Protein AF-A0AAV6U4U7-F1 (afdb_monomer_lite)

Radius of gyration: 18.64 Å; chains: 1; bounding box: 47×44×45 Å

Foldseek 3Di:
DWQDCPPPQNVVCCVPPHDPPDGCQNCVPSSVVVVVVVVVVVVCCVDPVVPLHHFPDKDKDWDQPPVRTIDMQIGTEHDAVSAPPDQVSCCQFKALFADPPDPVSNVCQLAPFFQDDPPPPDPQADPVVRAGVVGPLADADCTFAPPDDKFIPHHFHDPVVCQVPDWRADPNDTDRDGSSGGQMATSVDRDRATEIDDDDDDDDGSPYYYYDD

InterPro domains:
  IPR025476 Helitron helicase-like domain [PF14214] (1-75)

Structure (mmCIF, N/CA/C/O backbone):
data_AF-A0AAV6U4U7-F1
#
_entry.id   AF-A0AAV6U4U7-F1
#
loop_
_atom_site.group_PDB
_atom_site.id
_atom_site.type_symbol
_atom_site.label_atom_id
_atom_site.label_alt_id
_atom_site.label_comp_id
_atom_site.label_asym_id
_atom_site.label_entity_id
_atom_site.label_seq_id
_atom_site.pdbx_PDB_ins_code
_atom_site.Cartn_x
_atom_site.Cartn_y
_atom_site.Cartn_z
_atom_site.occupancy
_atom_site.B_iso_or_equiv
_atom_site.auth_seq_id
_atom_site.auth_comp_id
_atom_site.auth_asym_id
_atom_site.auth_atom_id
_atom_site.pdbx_PDB_model_num
ATOM 1 N N . MET A 1 1 ? 2.431 -6.932 -1.256 1.00 74.88 1 MET A N 1
ATOM 2 C CA . MET A 1 1 ? 3.655 -6.242 -1.719 1.00 74.88 1 MET A CA 1
ATOM 3 C C . MET A 1 1 ? 3.774 -6.325 -3.238 1.00 74.88 1 MET A C 1
ATOM 5 O O . MET A 1 1 ? 3.643 -7.410 -3.782 1.00 74.88 1 MET A O 1
ATOM 9 N N . THR A 1 2 ? 4.028 -5.211 -3.928 1.00 73.94 2 THR A N 1
ATOM 10 C CA . THR A 1 2 ? 4.286 -5.188 -5.385 1.00 73.94 2 THR A CA 1
ATOM 11 C C . THR A 1 2 ? 5.782 -5.142 -5.656 1.00 73.94 2 THR A C 1
ATOM 13 O O . THR A 1 2 ? 6.479 -4.371 -4.998 1.00 73.94 2 THR A O 1
ATOM 16 N N . CYS A 1 3 ? 6.272 -5.922 -6.624 1.00 79.50 3 CYS A N 1
ATOM 17 C CA . CYS A 1 3 ? 7.656 -5.811 -7.072 1.00 79.50 3 CYS A CA 1
ATOM 18 C C . CYS A 1 3 ? 7.939 -4.407 -7.623 1.00 79.50 3 CYS A C 1
ATOM 20 O O . CYS A 1 3 ? 7.178 -3.873 -8.435 1.00 79.50 3 CYS A O 1
ATOM 22 N N . ASN A 1 4 ? 9.042 -3.805 -7.177 1.00 79.25 4 ASN A N 1
ATOM 23 C CA . ASN A 1 4 ? 9.499 -2.523 -7.688 1.00 79.25 4 ASN A CA 1
ATOM 24 C C . ASN A 1 4 ? 10.731 -2.736 -8.580 1.00 79.25 4 ASN A C 1
ATOM 26 O O . ASN A 1 4 ? 11.812 -3.011 -8.059 1.00 79.25 4 ASN A O 1
ATOM 30 N N . PRO A 1 5 ? 10.629 -2.512 -9.901 1.00 79.94 5 PRO A N 1
ATOM 31 C CA . PRO A 1 5 ? 11.756 -2.699 -10.816 1.00 79.94 5 PRO A CA 1
ATOM 32 C C . PRO A 1 5 ? 12.909 -1.712 -10.569 1.00 79.94 5 PRO A C 1
ATOM 34 O O . PRO A 1 5 ? 13.984 -1.859 -11.141 1.00 79.94 5 PRO A O 1
ATOM 37 N N . ARG A 1 6 ? 12.696 -0.687 -9.731 1.00 79.94 6 ARG A N 1
ATOM 38 C CA . ARG A 1 6 ? 13.706 0.309 -9.349 1.00 79.94 6 ARG A CA 1
ATOM 39 C C . ARG A 1 6 ? 14.444 -0.021 -8.054 1.00 79.94 6 ARG A C 1
ATOM 41 O O . ARG A 1 6 ? 15.199 0.827 -7.583 1.00 79.94 6 ARG A O 1
ATOM 48 N N . TRP A 1 7 ? 14.227 -1.193 -7.458 1.00 82.19 7 TRP A N 1
ATOM 49 C CA . TRP A 1 7 ? 15.038 -1.623 -6.320 1.00 82.19 7 TRP A CA 1
ATOM 50 C C . TRP A 1 7 ? 16.528 -1.613 -6.674 1.00 82.19 7 TRP A C 1
ATOM 52 O O . TRP A 1 7 ? 16.924 -1.896 -7.812 1.00 82.19 7 TRP A O 1
ATOM 62 N N . THR A 1 8 ? 17.357 -1.212 -5.713 1.00 86.12 8 THR A N 1
ATOM 63 C CA . THR A 1 8 ? 18.796 -1.030 -5.926 1.00 86.12 8 THR A CA 1
ATOM 64 C C . THR A 1 8 ? 19.455 -2.349 -6.294 1.00 86.12 8 THR A C 1
ATOM 66 O O . THR A 1 8 ? 20.301 -2.362 -7.176 1.00 86.12 8 THR A O 1
ATOM 69 N N . GLU A 1 9 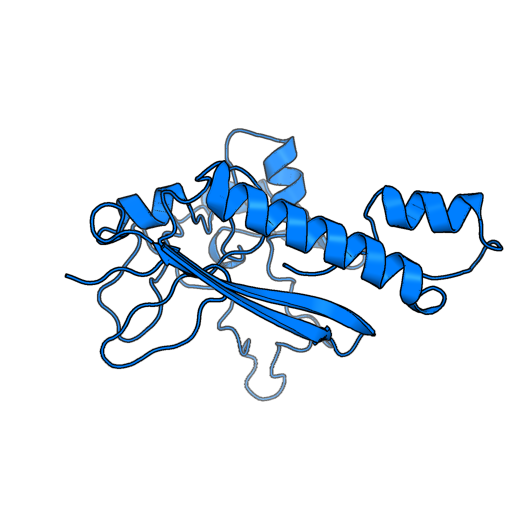? 19.004 -3.461 -5.720 1.00 90.69 9 GLU A N 1
ATOM 70 C CA . GLU A 1 9 ? 19.476 -4.811 -6.019 1.00 90.69 9 GLU A CA 1
ATOM 71 C C . GLU A 1 9 ? 19.216 -5.183 -7.489 1.00 90.69 9 GLU A C 1
ATOM 73 O O . GLU A 1 9 ? 20.130 -5.620 -8.187 1.00 90.69 9 GLU A O 1
ATOM 78 N N . ILE A 1 10 ? 18.005 -4.913 -7.998 1.00 87.69 10 ILE A N 1
AT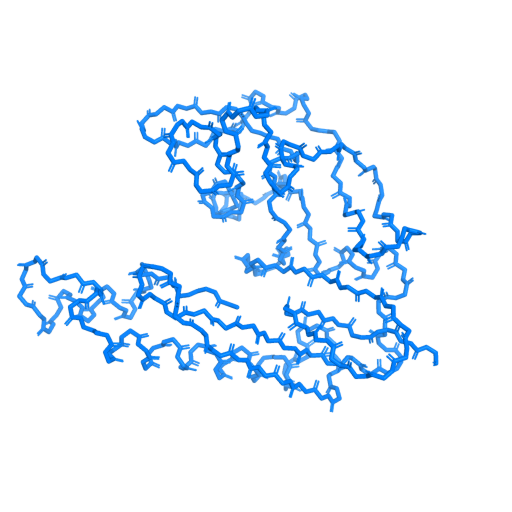OM 79 C CA . ILE A 1 10 ? 17.629 -5.177 -9.399 1.00 87.69 10 ILE A CA 1
ATOM 80 C C . ILE A 1 10 ? 18.415 -4.264 -10.346 1.00 87.69 10 ILE A C 1
ATOM 82 O O . ILE A 1 10 ? 19.018 -4.718 -11.317 1.00 87.69 10 ILE A O 1
ATOM 86 N N . THR A 1 11 ? 18.428 -2.959 -10.072 1.00 89.75 11 THR A N 1
ATOM 87 C CA . THR A 1 11 ? 19.089 -1.980 -10.950 1.00 89.75 11 THR A CA 1
ATOM 88 C C . THR A 1 11 ? 20.611 -2.119 -10.945 1.00 89.75 11 THR A C 1
ATOM 90 O O . THR A 1 11 ? 21.241 -1.894 -11.978 1.00 89.75 11 THR A O 1
ATOM 93 N N . HIS A 1 12 ? 21.213 -2.512 -9.821 1.00 90.69 12 HIS A N 1
ATOM 94 C CA . HIS A 1 12 ? 22.630 -2.848 -9.734 1.00 90.69 12 HIS A CA 1
ATOM 95 C C . HIS A 1 12 ? 22.933 -4.122 -10.521 1.00 90.69 12 HIS A C 1
ATOM 97 O O . HIS A 1 12 ? 23.887 -4.126 -11.297 1.00 90.69 12 HIS A O 1
ATOM 103 N N . ALA A 1 13 ? 22.107 -5.166 -10.382 1.00 89.19 13 ALA A N 1
ATOM 104 C CA . ALA A 1 13 ? 22.288 -6.402 -11.131 1.00 89.19 13 ALA A CA 1
ATOM 105 C C . ALA A 1 13 ? 22.247 -6.152 -12.646 1.00 89.19 13 ALA A C 1
ATOM 107 O O . ALA A 1 13 ? 23.185 -6.528 -13.346 1.00 89.19 13 ALA A O 1
ATOM 108 N N . LEU A 1 14 ? 21.233 -5.419 -13.126 1.00 90.56 14 LEU A N 1
ATOM 109 C CA . LEU A 1 14 ? 21.097 -5.011 -14.530 1.00 90.56 14 LEU A CA 1
ATOM 110 C C . LEU A 1 14 ? 22.327 -4.266 -15.058 1.00 90.56 14 LEU A C 1
ATOM 112 O O . LEU A 1 14 ? 22.780 -4.534 -16.164 1.00 90.56 14 LEU A O 1
ATOM 116 N N . LYS A 1 15 ? 22.873 -3.327 -14.278 1.00 90.44 15 LYS A N 1
ATOM 117 C CA . LYS A 1 15 ? 24.029 -2.521 -14.701 1.00 90.44 15 LYS A CA 1
ATOM 118 C C . LYS A 1 15 ? 25.345 -3.293 -14.686 1.00 90.44 15 LYS A C 1
ATOM 120 O O . LYS A 1 15 ? 26.229 -2.969 -15.470 1.00 90.44 15 LYS A O 1
ATOM 125 N N . LYS A 1 16 ? 25.503 -4.233 -13.752 1.00 91.50 16 LYS A N 1
ATOM 126 C CA . LYS A 1 16 ? 26.782 -4.899 -13.484 1.00 91.50 16 LYS A CA 1
ATOM 127 C C . LYS A 1 16 ? 26.952 -6.205 -14.253 1.00 91.50 16 LYS A C 1
ATOM 129 O O . LYS A 1 16 ? 28.062 -6.496 -14.682 1.00 91.50 16 LYS A O 1
ATOM 134 N N . TYR A 1 17 ? 25.885 -6.989 -14.389 1.00 91.69 17 TYR A N 1
ATOM 135 C CA . TYR A 1 17 ? 25.965 -8.363 -14.892 1.00 91.69 17 TYR A CA 1
ATOM 136 C C . TYR A 1 17 ? 25.337 -8.555 -16.278 1.00 91.69 17 TYR A C 1
ATOM 138 O O . TYR A 1 17 ? 25.522 -9.613 -16.870 1.00 91.69 17 TYR A O 1
ATOM 146 N N . PHE A 1 18 ? 24.622 -7.557 -16.810 1.00 91.38 18 PHE A N 1
ATOM 147 C CA . PHE A 1 18 ? 23.889 -7.678 -18.074 1.00 91.38 18 PHE A CA 1
ATOM 148 C C . PHE A 1 18 ? 24.281 -6.605 -19.092 1.00 91.38 18 PHE A C 1
ATOM 150 O O . PHE A 1 18 ? 24.798 -5.540 -18.753 1.00 91.38 18 PHE A O 1
ATOM 157 N N . ILE A 1 19 ? 24.020 -6.895 -20.369 1.00 90.50 19 ILE A N 1
ATOM 158 C CA . ILE A 1 19 ? 24.300 -5.983 -21.481 1.00 90.50 19 ILE A CA 1
ATOM 159 C C . ILE A 1 19 ? 23.395 -4.750 -21.367 1.00 90.50 19 ILE A C 1
ATOM 161 O O . ILE A 1 19 ? 22.223 -4.835 -20.983 1.00 90.50 19 ILE A O 1
ATOM 165 N N . LYS A 1 20 ? 23.931 -3.581 -21.730 1.00 88.88 20 LYS A N 1
ATOM 166 C CA . LYS A 1 20 ? 23.179 -2.323 -21.758 1.00 88.88 20 LYS A CA 1
ATOM 167 C C . LYS A 1 20 ? 21.918 -2.471 -22.619 1.00 88.88 20 LYS A C 1
ATOM 169 O O . LYS A 1 20 ? 22.003 -2.859 -23.776 1.00 88.88 20 LYS A O 1
ATOM 174 N N . GLY A 1 21 ? 20.767 -2.113 -22.053 1.00 85.06 21 GLY A N 1
ATOM 175 C CA . GLY A 1 21 ? 19.460 -2.251 -22.706 1.00 85.06 21 GLY A CA 1
ATOM 176 C C . GLY A 1 21 ? 18.622 -3.419 -22.180 1.00 85.06 21 GLY A C 1
ATOM 177 O O . GLY A 1 21 ? 17.418 -3.412 -22.402 1.00 85.06 21 GLY A O 1
ATOM 178 N N . THR A 1 22 ? 19.219 -4.346 -21.420 1.00 88.75 22 THR A N 1
ATOM 179 C CA . THR A 1 22 ? 18.479 -5.397 -20.700 1.00 88.75 22 THR A CA 1
ATOM 180 C C . THR A 1 22 ? 17.472 -4.771 -19.734 1.00 88.75 22 THR A C 1
ATOM 182 O O . THR A 1 22 ? 17.800 -3.847 -18.981 1.00 88.75 22 THR A O 1
ATOM 185 N N . THR A 1 23 ? 16.243 -5.274 -19.746 1.00 87.06 23 THR A N 1
ATOM 186 C CA . THR A 1 23 ? 15.145 -4.831 -18.888 1.00 87.06 23 THR A CA 1
ATOM 187 C C . THR A 1 23 ? 14.852 -5.854 -17.792 1.00 87.06 23 THR A C 1
ATOM 189 O O . THR A 1 23 ? 15.306 -6.993 -17.828 1.00 87.06 23 THR A O 1
ATOM 192 N N . VAL A 1 24 ? 14.047 -5.463 -16.801 1.00 83.75 24 VAL A N 1
ATOM 193 C CA . VAL A 1 24 ? 13.615 -6.368 -15.719 1.00 83.75 24 VAL A CA 1
ATOM 194 C C . VAL A 1 24 ? 12.832 -7.584 -16.216 1.00 83.75 24 VAL A C 1
ATOM 196 O O . VAL A 1 24 ? 12.829 -8.612 -15.549 1.00 83.75 24 VAL A O 1
ATOM 199 N N . ASN A 1 25 ? 12.191 -7.482 -17.382 1.00 85.94 25 ASN A N 1
ATOM 200 C CA . ASN A 1 25 ? 11.425 -8.583 -17.960 1.00 85.94 25 ASN A CA 1
ATOM 201 C C . ASN A 1 25 ? 12.332 -9.632 -18.614 1.00 85.94 25 ASN A C 1
ATOM 203 O O . ASN A 1 25 ? 11.922 -10.778 -18.754 1.00 85.94 25 ASN A O 1
ATOM 207 N N . ASP A 1 26 ? 13.562 -9.254 -18.967 1.00 86.75 26 ASP A N 1
ATOM 208 C CA . ASP A 1 26 ? 14.538 -10.142 -19.605 1.00 86.75 26 ASP A CA 1
ATOM 209 C C . ASP A 1 26 ? 15.304 -10.994 -18.576 1.00 86.75 26 ASP A C 1
ATOM 211 O O . ASP A 1 26 ? 15.960 -11.969 -18.933 1.00 86.75 26 ASP A O 1
ATOM 215 N N . ILE A 1 27 ? 15.210 -10.648 -17.284 1.00 87.25 27 ILE A N 1
ATOM 216 C CA . ILE A 1 27 ? 15.897 -11.329 -16.172 1.00 87.25 27 ILE A CA 1
ATOM 217 C C . ILE A 1 27 ? 14.926 -11.780 -15.063 1.00 87.25 27 ILE A C 1
ATOM 219 O O . ILE A 1 27 ? 15.122 -11.458 -13.884 1.00 87.25 27 ILE A O 1
ATOM 223 N N . PRO A 1 28 ? 13.873 -12.546 -15.402 1.00 86.00 28 PRO A N 1
ATOM 224 C CA . PRO A 1 28 ? 12.784 -12.862 -14.478 1.00 86.00 28 PRO A CA 1
ATOM 225 C C . PRO A 1 28 ? 13.248 -13.620 -13.229 1.00 86.00 28 PRO A C 1
ATOM 227 O O . PRO A 1 28 ? 12.685 -13.407 -12.156 1.00 86.00 28 PRO A O 1
ATOM 230 N N . MET A 1 29 ? 14.294 -14.449 -13.337 1.00 86.88 29 MET A N 1
ATOM 231 C CA . MET A 1 29 ? 14.846 -15.210 -12.208 1.00 86.88 29 MET A CA 1
ATOM 232 C C . MET A 1 29 ? 15.347 -14.285 -11.093 1.00 86.88 29 MET A C 1
ATOM 234 O O . MET A 1 29 ? 14.834 -14.333 -9.983 1.00 86.88 29 MET A O 1
ATOM 238 N N . ILE A 1 30 ? 16.247 -13.347 -11.410 1.00 89.19 30 ILE A N 1
ATOM 239 C CA . ILE A 1 30 ? 16.805 -12.402 -10.426 1.00 89.19 30 ILE A CA 1
ATOM 240 C C . ILE A 1 30 ? 15.711 -11.528 -9.810 1.00 89.19 30 ILE A C 1
ATOM 242 O O . ILE A 1 30 ? 15.718 -11.257 -8.610 1.00 89.19 30 ILE A O 1
ATOM 246 N N . VAL A 1 31 ? 14.763 -11.071 -10.631 1.00 88.25 31 VAL A N 1
ATOM 247 C CA . VAL A 1 31 ? 13.632 -10.270 -10.150 1.00 88.25 31 VAL A CA 1
ATOM 248 C C . VAL A 1 31 ? 12.782 -11.068 -9.164 1.00 88.25 31 VAL A C 1
ATOM 250 O O . VAL A 1 31 ? 12.379 -10.521 -8.135 1.00 88.25 31 VAL A O 1
ATOM 253 N N . THR A 1 32 ? 12.531 -12.344 -9.456 1.00 89.94 32 THR A N 1
ATOM 254 C CA . THR A 1 32 ? 11.748 -13.238 -8.597 1.00 89.94 32 THR A CA 1
ATOM 255 C C . THR A 1 32 ? 12.494 -13.552 -7.302 1.00 89.94 32 THR A C 1
ATOM 257 O O . THR A 1 32 ? 11.896 -13.416 -6.240 1.00 89.94 32 THR A O 1
ATOM 260 N N . ASP A 1 33 ? 13.798 -13.833 -7.357 1.00 91.44 33 ASP A N 1
ATOM 261 C CA . ASP A 1 33 ? 14.626 -14.130 -6.179 1.00 91.44 33 ASP A CA 1
ATOM 262 C C . ASP A 1 33 ? 14.709 -12.935 -5.215 1.00 91.44 33 ASP A C 1
ATOM 264 O O . ASP A 1 33 ? 14.520 -13.060 -3.998 1.00 91.44 33 ASP A O 1
ATOM 268 N N . ILE A 1 34 ? 14.947 -11.733 -5.757 1.00 88.94 34 ILE A N 1
ATOM 269 C CA . ILE A 1 34 ? 14.969 -10.496 -4.963 1.00 88.94 34 ILE A CA 1
ATOM 270 C C . ILE A 1 34 ? 13.585 -10.240 -4.368 1.00 88.94 34 ILE A C 1
ATOM 272 O O . ILE A 1 34 ? 13.469 -9.878 -3.195 1.00 88.94 34 ILE A O 1
ATOM 276 N N . PHE A 1 35 ? 12.526 -10.432 -5.154 1.00 85.19 35 PHE A N 1
ATOM 277 C CA . PHE A 1 35 ? 11.163 -10.258 -4.675 1.00 85.19 35 PHE A CA 1
ATOM 278 C C . PHE A 1 35 ? 10.819 -11.234 -3.547 1.00 85.19 35 PHE A C 1
ATOM 280 O O . PHE A 1 35 ? 10.320 -10.797 -2.512 1.00 85.19 35 PHE A O 1
ATOM 287 N N . GLU A 1 36 ? 11.125 -12.520 -3.705 1.00 90.62 36 GLU A N 1
ATOM 288 C CA . GLU A 1 36 ? 10.905 -13.544 -2.684 1.00 90.62 36 GLU A CA 1
ATOM 289 C C . GLU A 1 36 ? 11.673 -13.214 -1.399 1.00 90.62 36 GLU A C 1
ATOM 291 O O . GLU A 1 36 ? 11.113 -13.285 -0.305 1.00 90.62 36 GLU A O 1
ATOM 296 N N . THR A 1 37 ? 12.921 -12.754 -1.521 1.00 89.31 37 THR A N 1
ATOM 297 C CA . THR A 1 37 ? 13.726 -12.302 -0.376 1.00 89.31 37 THR A CA 1
ATOM 298 C C . THR A 1 37 ? 13.045 -11.151 0.369 1.00 89.31 37 THR A C 1
ATOM 300 O O . THR A 1 37 ? 12.946 -11.176 1.597 1.00 89.31 37 THR A O 1
ATOM 303 N N . LYS A 1 38 ? 12.506 -10.160 -0.354 1.00 84.94 38 LYS A N 1
ATOM 304 C CA . LYS A 1 38 ? 11.743 -9.053 0.247 1.00 84.94 38 LYS A CA 1
ATOM 305 C C . LYS A 1 38 ? 10.434 -9.536 0.886 1.00 84.94 38 LYS A C 1
ATOM 307 O O . LYS A 1 38 ? 10.071 -9.021 1.940 1.00 84.94 38 LYS A O 1
ATOM 312 N N . VAL A 1 39 ? 9.742 -10.522 0.300 1.00 85.44 39 VAL A N 1
ATOM 313 C CA . VAL A 1 39 ? 8.543 -11.138 0.909 1.00 85.44 39 VAL A CA 1
ATOM 314 C C . VAL A 1 39 ? 8.917 -11.809 2.225 1.00 85.44 39 VAL A C 1
ATOM 316 O O . VAL A 1 39 ? 8.283 -11.529 3.236 1.00 85.44 39 VAL A O 1
ATOM 319 N N . LYS A 1 40 ? 9.967 -12.637 2.243 1.00 89.19 40 LYS A N 1
ATOM 320 C CA . LYS A 1 40 ? 10.439 -13.320 3.457 1.00 89.19 40 LYS A CA 1
ATOM 321 C C . LYS A 1 40 ? 10.834 -12.329 4.548 1.00 89.19 40 LYS A C 1
ATOM 323 O O . LYS A 1 40 ? 10.446 -12.519 5.696 1.00 89.19 40 LYS A O 1
ATOM 328 N N . GLN A 1 41 ? 11.535 -11.252 4.189 1.00 86.44 41 GLN A N 1
ATOM 329 C CA . GLN A 1 41 ? 11.870 -10.193 5.141 1.00 86.44 41 GLN A CA 1
ATOM 330 C C . GLN A 1 41 ? 10.613 -9.527 5.713 1.00 86.44 41 GLN A C 1
ATOM 332 O O . GLN A 1 41 ? 10.515 -9.355 6.920 1.00 86.44 41 GLN A O 1
ATOM 337 N N . LEU A 1 42 ? 9.623 -9.220 4.874 1.00 83.62 42 LEU A N 1
ATOM 338 C CA . LEU A 1 42 ? 8.362 -8.638 5.328 1.00 83.62 42 LEU A CA 1
ATOM 339 C C . LEU A 1 42 ? 7.586 -9.585 6.256 1.00 83.62 42 LEU A C 1
ATOM 341 O O . LEU A 1 42 ? 7.068 -9.143 7.273 1.00 83.62 42 LEU A O 1
ATOM 345 N N . ILE A 1 43 ? 7.527 -10.884 5.945 1.00 87.88 43 ILE A N 1
ATOM 346 C CA . ILE A 1 43 ? 6.926 -11.887 6.838 1.00 87.88 43 ILE A CA 1
ATOM 347 C C . ILE A 1 43 ? 7.670 -11.937 8.175 1.00 87.88 43 ILE A C 1
ATOM 349 O O . ILE A 1 43 ? 7.033 -11.959 9.225 1.00 87.88 43 ILE A O 1
ATOM 353 N N . LYS A 1 44 ? 9.004 -11.895 8.154 1.00 87.50 44 LYS A N 1
ATOM 354 C CA . LYS A 1 44 ? 9.818 -11.835 9.369 1.00 87.50 44 LYS A CA 1
ATOM 355 C C . LYS A 1 44 ? 9.505 -10.588 10.197 1.00 87.50 44 LYS A C 1
ATOM 357 O O . LYS A 1 44 ? 9.290 -10.688 11.399 1.00 87.50 44 LYS A O 1
ATOM 362 N N . ASP A 1 45 ? 9.417 -9.425 9.558 1.00 83.50 45 ASP A N 1
ATOM 363 C CA . ASP A 1 45 ? 9.092 -8.169 10.238 1.00 83.50 45 ASP A CA 1
ATOM 364 C C . ASP A 1 45 ? 7.691 -8.203 10.866 1.00 83.50 45 ASP A C 1
ATOM 366 O O . ASP A 1 45 ? 7.480 -7.703 11.972 1.00 83.50 45 ASP A O 1
ATOM 370 N N . LEU A 1 46 ? 6.737 -8.834 10.184 1.00 83.75 46 LEU A N 1
ATOM 371 C CA . LEU A 1 46 ? 5.386 -9.050 10.689 1.00 83.75 46 LEU A CA 1
ATOM 372 C C . LEU A 1 46 ? 5.373 -9.983 11.912 1.00 83.75 46 LEU A C 1
ATOM 374 O O . LEU A 1 46 ? 4.789 -9.626 12.932 1.00 83.75 46 LEU A O 1
ATOM 378 N N . MET A 1 47 ? 6.033 -11.140 11.829 1.00 85.62 47 MET A N 1
ATOM 379 C CA . MET A 1 47 ? 5.956 -12.193 12.851 1.00 85.62 47 MET A CA 1
ATOM 380 C C . MET A 1 47 ? 6.878 -11.966 14.053 1.00 85.62 47 MET A C 1
ATOM 382 O O . MET A 1 47 ? 6.492 -12.242 15.185 1.00 85.62 47 MET A O 1
ATOM 386 N N . GLU A 1 48 ? 8.101 -11.491 13.821 1.00 89.00 48 GLU A N 1
ATOM 387 C CA . GLU A 1 48 ? 9.134 -11.372 14.858 1.00 89.00 48 GLU A CA 1
ATOM 388 C C . GLU A 1 48 ? 9.242 -9.938 15.382 1.00 89.00 48 GLU A C 1
ATOM 390 O O . GLU A 1 48 ? 9.295 -9.714 16.591 1.00 89.00 48 GLU A O 1
ATOM 395 N N . ASN A 1 49 ? 9.223 -8.952 14.478 1.00 82.75 49 ASN A N 1
ATOM 396 C CA . ASN A 1 49 ? 9.385 -7.541 14.844 1.00 82.75 49 ASN A CA 1
ATOM 397 C C . ASN A 1 49 ? 8.057 -6.863 15.220 1.00 82.75 49 ASN A C 1
ATOM 399 O O . ASN A 1 49 ? 8.065 -5.708 15.643 1.00 82.75 49 ASN A O 1
ATOM 403 N N . ASN A 1 50 ? 6.926 -7.571 15.098 1.00 83.62 50 ASN A N 1
ATOM 404 C CA . ASN A 1 50 ? 5.590 -7.114 15.489 1.00 83.62 50 ASN A CA 1
ATOM 405 C C . ASN A 1 50 ? 5.234 -5.731 14.920 1.00 83.62 50 ASN A C 1
ATOM 407 O O . ASN A 1 50 ? 4.613 -4.911 15.598 1.00 83.62 50 ASN A O 1
ATOM 411 N N . VAL A 1 51 ? 5.613 -5.455 13.666 1.00 78.44 51 VAL A N 1
ATOM 412 C CA . VAL A 1 51 ? 5.430 -4.120 13.061 1.00 78.44 51 VAL A CA 1
ATOM 413 C C . VAL A 1 51 ? 3.960 -3.696 12.935 1.00 78.44 51 VAL A C 1
ATOM 415 O O . VAL A 1 51 ? 3.681 -2.504 12.827 1.00 78.44 51 VAL A O 1
ATOM 418 N N . LEU A 1 52 ? 3.020 -4.650 12.984 1.00 77.12 52 LEU A N 1
ATOM 419 C CA . LEU A 1 52 ? 1.567 -4.419 13.062 1.00 77.12 52 LEU A CA 1
ATOM 420 C C . LEU A 1 52 ? 0.950 -4.888 14.393 1.00 77.12 52 LEU A C 1
ATOM 422 O O . LEU A 1 52 ? -0.269 -4.900 14.547 1.00 77.12 52 LEU A O 1
ATOM 426 N N . GLY A 1 53 ? 1.792 -5.275 15.351 1.00 83.88 53 GLY A N 1
ATOM 427 C CA . GLY A 1 53 ? 1.422 -6.019 16.551 1.00 83.88 53 GLY A CA 1
ATOM 428 C C . GLY A 1 53 ? 1.581 -7.541 16.396 1.00 83.88 53 GLY A C 1
ATOM 429 O O . GLY A 1 53 ? 1.908 -8.019 15.309 1.00 83.88 53 GLY A O 1
ATOM 430 N N . PRO A 1 54 ? 1.363 -8.303 17.484 1.00 85.62 54 PRO A N 1
ATOM 431 C CA . PRO A 1 54 ? 1.465 -9.761 17.496 1.00 85.62 54 PRO A CA 1
ATOM 432 C C . PRO A 1 54 ? 0.520 -10.440 16.502 1.00 85.62 54 PRO A C 1
ATOM 434 O O . PRO A 1 54 ? -0.705 -10.331 16.619 1.00 85.62 54 PRO A O 1
ATOM 437 N N . ILE A 1 55 ? 1.098 -11.181 15.558 1.00 85.38 55 ILE A N 1
ATOM 438 C CA . ILE A 1 55 ? 0.381 -11.978 14.557 1.00 85.38 55 ILE A CA 1
ATOM 439 C C . ILE A 1 55 ? 0.353 -13.443 15.001 1.00 85.38 55 ILE A C 1
ATOM 441 O O . ILE A 1 55 ? 1.376 -14.008 15.378 1.00 85.38 55 ILE A O 1
ATOM 445 N N . VAL A 1 56 ? -0.832 -14.054 14.976 1.00 88.00 56 VAL A N 1
ATOM 446 C CA . VAL A 1 56 ? -1.047 -15.461 15.354 1.00 88.00 56 VAL A CA 1
ATOM 447 C C . VAL A 1 56 ? -0.935 -16.412 14.171 1.00 88.00 56 VAL A C 1
ATOM 449 O O . VAL A 1 56 ? -0.572 -17.566 14.359 1.00 88.00 56 VAL A O 1
ATOM 452 N N . ASP A 1 57 ? -1.256 -15.942 12.967 1.00 86.00 57 ASP A N 1
ATOM 453 C CA . ASP A 1 57 ? -1.208 -16.752 11.753 1.00 86.00 57 ASP A CA 1
ATOM 454 C C . ASP A 1 57 ? -1.074 -15.858 10.520 1.00 86.00 57 ASP A C 1
ATOM 456 O O . ASP A 1 57 ? -1.499 -14.700 10.536 1.00 86.00 57 ASP A O 1
ATOM 460 N N . TYR A 1 58 ? -0.514 -16.389 9.439 1.00 87.00 58 TYR A N 1
ATOM 461 C CA . TYR A 1 58 ? -0.490 -15.712 8.155 1.00 87.00 58 TYR A CA 1
ATOM 462 C C . TYR A 1 58 ? -0.550 -16.700 6.988 1.00 87.00 58 TYR A C 1
ATOM 464 O O . TYR A 1 58 ? -0.033 -17.809 7.053 1.00 87.00 58 TYR A O 1
ATOM 472 N N . VAL A 1 59 ? -1.121 -16.275 5.865 1.00 86.12 59 VAL A N 1
ATOM 473 C CA . VAL A 1 59 ? -1.031 -17.005 4.593 1.00 86.12 59 VAL A CA 1
ATOM 474 C C . VAL A 1 59 ? -0.687 -16.018 3.488 1.00 86.12 59 VAL A C 1
ATOM 476 O O . VAL A 1 59 ? -1.018 -14.850 3.599 1.00 86.12 59 VAL A O 1
ATOM 479 N N . TYR A 1 60 ? -0.011 -16.408 2.415 1.00 85.75 60 TYR A N 1
ATOM 480 C CA . TYR A 1 60 ? 0.234 -15.478 1.312 1.00 85.75 60 TYR A CA 1
ATOM 481 C C . TYR A 1 60 ? 0.248 -16.188 -0.032 1.00 85.75 60 TYR A C 1
ATOM 483 O O . TYR A 1 60 ? 0.537 -17.378 -0.125 1.00 85.75 60 TYR A O 1
ATOM 491 N N . THR A 1 61 ? -0.066 -15.439 -1.081 1.00 85.75 61 THR A N 1
ATOM 492 C CA . THR A 1 61 ? -0.028 -15.914 -2.465 1.00 85.75 61 THR A CA 1
ATOM 493 C C . THR A 1 61 ? 0.782 -14.949 -3.307 1.00 85.75 61 THR A C 1
ATOM 495 O O . THR A 1 61 ? 0.645 -13.733 -3.149 1.00 85.75 61 THR A O 1
ATOM 498 N N . ILE A 1 62 ? 1.588 -15.476 -4.225 1.00 84.38 62 ILE A N 1
ATOM 499 C CA . ILE A 1 62 ? 2.315 -14.680 -5.213 1.00 84.38 62 ILE A CA 1
ATOM 500 C C . ILE A 1 62 ? 1.637 -14.865 -6.571 1.00 84.38 62 ILE A C 1
ATOM 502 O O . ILE A 1 62 ? 1.451 -15.988 -7.028 1.00 84.38 62 ILE A O 1
ATOM 506 N N . GLU A 1 63 ? 1.274 -13.758 -7.210 1.00 85.50 63 GLU A N 1
ATOM 507 C CA . GLU A 1 63 ? 0.725 -13.708 -8.564 1.00 85.50 63 GLU A CA 1
ATOM 508 C C . GLU A 1 63 ? 1.632 -12.870 -9.469 1.00 85.50 63 GLU A C 1
ATOM 510 O O . GLU A 1 63 ? 2.248 -11.900 -9.026 1.00 85.50 63 GLU A O 1
ATOM 515 N N . PHE A 1 64 ? 1.689 -13.200 -10.755 1.00 78.44 64 PHE A N 1
ATOM 516 C CA . PHE A 1 64 ? 2.363 -12.364 -11.744 1.00 78.44 64 PHE A CA 1
ATOM 517 C C . PHE A 1 64 ? 1.343 -11.416 -12.368 1.00 78.44 64 PHE A C 1
ATOM 519 O O . PHE A 1 64 ? 0.357 -11.838 -12.971 1.00 78.44 64 PHE A O 1
ATOM 526 N N . GLN A 1 65 ? 1.558 -10.110 -12.207 1.00 64.69 65 GLN A N 1
ATOM 527 C CA . GLN A 1 65 ? 0.673 -9.107 -12.798 1.00 64.69 65 GLN A CA 1
ATOM 528 C C . GLN A 1 65 ? 0.807 -9.104 -14.329 1.00 64.69 65 GLN A C 1
ATOM 530 O O . GLN A 1 65 ? 1.795 -9.589 -14.870 1.00 64.69 65 GLN A O 1
ATOM 535 N N . LYS A 1 66 ? -0.134 -8.468 -15.048 1.00 55.81 66 LYS A N 1
ATOM 536 C CA . LYS A 1 66 ? -0.139 -8.363 -16.530 1.00 55.81 66 LYS A CA 1
ATOM 537 C C . LYS A 1 66 ? 1.173 -7.851 -17.161 1.00 55.81 66 LYS A C 1
ATOM 539 O O . LYS A 1 66 ? 1.358 -7.983 -18.361 1.00 55.81 66 LYS A O 1
ATOM 544 N N . ARG A 1 67 ? 2.064 -7.240 -16.372 1.00 63.69 67 ARG A N 1
ATOM 545 C CA . ARG A 1 67 ? 3.392 -6.756 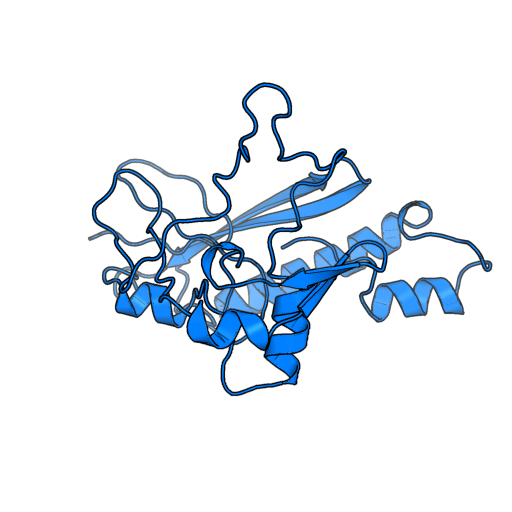-16.790 1.00 63.69 67 ARG A CA 1
ATOM 546 C C . ARG A 1 67 ? 4.536 -7.730 -16.467 1.00 63.69 67 ARG A C 1
ATOM 548 O O . ARG A 1 67 ? 5.685 -7.321 -16.527 1.00 63.69 67 ARG A O 1
ATOM 555 N N . GLY A 1 68 ? 4.229 -8.964 -16.066 1.00 72.06 68 GLY A N 1
ATOM 556 C CA . GLY A 1 68 ? 5.204 -10.017 -15.770 1.00 72.06 68 GLY A CA 1
ATOM 557 C C . GLY A 1 68 ? 5.935 -9.878 -14.432 1.00 72.06 68 GLY A C 1
ATOM 558 O O . GLY A 1 68 ? 6.795 -10.696 -14.133 1.00 72.06 68 GLY A O 1
ATOM 559 N N . LEU A 1 69 ? 5.610 -8.874 -13.611 1.00 79.44 69 LEU A N 1
ATOM 560 C CA . LEU A 1 69 ? 6.245 -8.679 -12.307 1.00 79.44 69 LEU A CA 1
ATOM 561 C C . LEU A 1 69 ? 5.435 -9.344 -11.183 1.00 79.44 69 LEU A C 1
ATOM 563 O O . LEU A 1 69 ? 4.200 -9.247 -11.188 1.00 79.44 69 LEU A O 1
ATOM 567 N N . PRO A 1 70 ? 6.104 -9.967 -10.198 1.00 83.38 70 PRO A N 1
ATOM 568 C CA . PRO A 1 70 ? 5.427 -10.640 -9.103 1.00 83.38 70 PRO A CA 1
ATOM 569 C C . PRO A 1 70 ? 4.778 -9.649 -8.122 1.00 83.38 70 PRO A C 1
ATOM 571 O O . PRO A 1 70 ? 5.253 -8.532 -7.875 1.00 83.38 70 PRO A O 1
ATOM 574 N N . HIS A 1 71 ? 3.664 -10.078 -7.543 1.00 81.00 71 HIS A N 1
ATOM 575 C CA . HIS A 1 71 ? 2.891 -9.374 -6.534 1.00 81.00 71 HIS A CA 1
ATOM 576 C C . HIS A 1 71 ? 2.444 -10.363 -5.463 1.00 81.00 71 HIS A C 1
ATOM 578 O O . HIS A 1 71 ? 1.919 -11.424 -5.769 1.00 81.00 71 HIS A O 1
ATOM 584 N N . ALA A 1 72 ? 2.642 -10.007 -4.201 1.00 81.31 72 ALA A N 1
ATOM 585 C CA . ALA A 1 72 ? 2.270 -10.827 -3.062 1.00 81.31 72 ALA A CA 1
ATOM 586 C C . ALA A 1 72 ? 1.018 -10.255 -2.395 1.00 81.31 72 ALA A C 1
ATOM 588 O O . ALA A 1 72 ? 1.007 -9.080 -2.004 1.00 81.31 72 ALA A O 1
ATOM 589 N N . HIS A 1 73 ? 0.009 -11.094 -2.200 1.00 80.38 73 HIS A N 1
ATOM 590 C CA . HIS A 1 73 ? -1.104 -10.846 -1.283 1.00 80.38 73 HIS A CA 1
ATOM 591 C C . HIS A 1 73 ? -0.778 -11.557 0.025 1.00 80.38 73 HIS A C 1
ATOM 593 O O . HIS A 1 73 ? -0.595 -12.769 0.004 1.00 80.38 73 HIS A O 1
ATOM 599 N N . ILE A 1 74 ? -0.621 -10.817 1.127 1.00 80.62 74 ILE A N 1
ATOM 600 C CA . ILE A 1 74 ? -0.112 -11.362 2.398 1.00 80.62 74 ILE A CA 1
ATOM 601 C C . ILE A 1 74 ? -1.130 -11.184 3.488 1.00 80.62 74 ILE A C 1
ATOM 603 O O . ILE A 1 74 ? -1.366 -10.065 3.932 1.00 80.62 74 ILE A O 1
ATOM 607 N N . LEU A 1 75 ? -1.658 -12.299 3.944 1.00 81.38 75 LEU A N 1
ATOM 608 C CA . LEU A 1 75 ? -2.756 -12.363 4.854 1.00 81.38 75 LEU A CA 1
ATOM 609 C C . LEU A 1 75 ? -2.281 -12.551 6.302 1.00 81.38 75 LEU A C 1
ATOM 611 O O . LEU A 1 75 ? -1.699 -13.590 6.532 1.00 81.38 75 LEU A O 1
ATOM 615 N N . ALA A 1 76 ? -2.500 -11.637 7.266 1.00 81.94 76 ALA A N 1
ATOM 616 C CA . ALA A 1 76 ? -1.959 -11.756 8.642 1.00 81.94 76 ALA A CA 1
ATOM 617 C C . ALA A 1 76 ? -2.974 -11.573 9.801 1.00 81.94 76 ALA A C 1
ATOM 619 O O . ALA A 1 76 ? -3.459 -10.481 10.072 1.00 81.94 76 ALA A O 1
ATOM 620 N N . ALA A 1 77 ? -3.293 -12.629 10.546 1.00 83.00 77 ALA A N 1
ATOM 621 C CA . ALA A 1 77 ? -4.227 -12.577 11.667 1.00 83.00 77 ALA A CA 1
ATOM 622 C C . ALA A 1 77 ? -3.588 -12.000 12.940 1.00 83.00 77 ALA A C 1
ATOM 624 O O . ALA A 1 77 ? -2.637 -12.573 13.458 1.00 83.00 77 ALA A O 1
ATOM 625 N N . LEU A 1 78 ? -4.133 -10.910 13.494 1.00 83.44 78 LEU A N 1
ATOM 626 C CA . LEU A 1 78 ? -3.659 -10.359 14.768 1.00 83.44 78 LEU A CA 1
ATOM 627 C C . LEU A 1 78 ? -4.196 -11.150 15.962 1.00 83.44 78 LEU A C 1
ATOM 629 O O . LEU A 1 78 ? -5.313 -11.684 15.937 1.00 83.44 78 LEU A O 1
ATOM 633 N N . ARG A 1 79 ? -3.414 -11.160 17.045 1.00 84.44 79 ARG A N 1
ATOM 634 C CA . ARG A 1 79 ? -3.837 -11.669 18.353 1.00 84.44 79 ARG A CA 1
ATOM 635 C C . ARG A 1 79 ? -5.081 -10.927 18.847 1.00 84.44 79 ARG A C 1
ATOM 637 O O . ARG A 1 79 ? -5.271 -9.751 18.550 1.00 84.44 79 ARG A O 1
ATOM 644 N N . THR A 1 80 ? -5.944 -11.622 19.588 1.00 77.62 80 THR A N 1
ATOM 645 C CA . THR A 1 80 ? -7.286 -11.159 19.994 1.00 77.62 80 THR A CA 1
ATOM 646 C C . THR A 1 80 ? -7.318 -9.852 20.786 1.00 77.62 80 THR A C 1
ATOM 648 O O . THR A 1 80 ? -8.265 -9.083 20.671 1.00 77.62 80 THR A O 1
ATOM 651 N N . ASP A 1 81 ? -6.283 -9.579 21.559 1.00 82.06 81 ASP A N 1
ATOM 652 C CA . ASP A 1 81 ? -6.119 -8.367 22.362 1.00 82.06 81 ASP A CA 1
ATOM 653 C C . ASP A 1 81 ? -5.486 -7.198 21.587 1.00 82.06 81 ASP A C 1
ATOM 655 O O . ASP A 1 81 ? -5.541 -6.057 22.032 1.00 82.06 81 ASP A O 1
ATOM 659 N N . CYS A 1 82 ? -4.900 -7.465 20.420 1.00 80.06 82 CYS A N 1
ATOM 660 C CA . CYS A 1 82 ? -4.204 -6.484 19.580 1.00 80.06 82 CYS A CA 1
ATOM 661 C C . CYS A 1 82 ? -5.051 -6.049 18.382 1.00 80.06 82 CYS A C 1
ATOM 663 O O . CYS A 1 82 ? -4.559 -5.527 17.385 1.00 80.06 82 CYS A O 1
ATOM 665 N N . LYS A 1 83 ? -6.349 -6.304 18.472 1.00 79.19 83 LYS A N 1
ATOM 666 C CA . LYS A 1 83 ? -7.291 -6.123 17.392 1.00 79.19 83 LYS A CA 1
ATOM 667 C C . LYS A 1 83 ? -7.591 -4.640 17.153 1.00 79.19 83 LYS A C 1
ATOM 669 O O . LYS A 1 83 ? -7.970 -3.929 18.074 1.00 79.19 83 LYS A O 1
ATOM 674 N N . LEU A 1 84 ? -7.477 -4.198 15.900 1.00 83.38 84 LEU A N 1
ATOM 675 C CA . LEU A 1 84 ? -7.846 -2.864 15.405 1.00 83.38 84 LEU A CA 1
ATOM 676 C C . LEU A 1 84 ? -9.374 -2.641 15.418 1.00 83.38 84 LEU A C 1
ATOM 678 O O . LEU A 1 84 ? -10.030 -2.650 14.378 1.00 83.38 84 LEU A O 1
ATOM 682 N N . LEU A 1 85 ? -9.959 -2.536 16.611 1.00 81.56 85 LEU A N 1
ATOM 683 C CA . LEU A 1 85 ? -11.407 -2.418 16.820 1.00 81.56 85 LEU A CA 1
ATOM 684 C C . LEU A 1 85 ? -11.920 -0.984 16.674 1.00 81.56 85 LEU A C 1
ATOM 686 O O . LEU A 1 85 ? -13.119 -0.793 16.476 1.00 81.56 85 LEU A O 1
ATOM 690 N N . GLN A 1 86 ? -11.043 0.011 16.814 1.00 84.94 86 GLN A N 1
ATOM 691 C CA . GLN A 1 86 ? -11.415 1.421 16.776 1.00 84.94 86 GLN A CA 1
ATOM 692 C C . GLN A 1 86 ? -10.731 2.147 15.609 1.00 84.94 86 GLN A C 1
ATOM 694 O O . GLN A 1 86 ? -9.608 1.792 15.238 1.00 84.94 86 GLN A O 1
ATOM 699 N N . PRO A 1 87 ? -11.343 3.226 15.081 1.00 86.94 87 PRO A N 1
ATOM 700 C CA . PRO A 1 87 ? -10.752 4.065 14.035 1.00 86.94 87 PRO A CA 1
ATOM 701 C C . PRO A 1 87 ? -9.301 4.470 14.314 1.00 86.94 87 PRO A C 1
ATOM 703 O O . PRO A 1 87 ? -8.432 4.359 13.453 1.00 86.94 87 PRO A O 1
ATOM 706 N N . LYS A 1 88 ? -9.011 4.852 15.563 1.00 89.12 88 LYS A N 1
ATOM 707 C CA . LYS A 1 88 ? -7.666 5.240 16.001 1.00 89.12 88 LYS A CA 1
ATOM 708 C C . LYS A 1 88 ? -6.637 4.113 15.867 1.00 89.12 88 LYS A C 1
ATOM 710 O O . LYS A 1 88 ? -5.466 4.395 15.655 1.00 89.12 88 LYS A O 1
ATOM 715 N N . ASP A 1 89 ? -7.052 2.855 16.016 1.00 8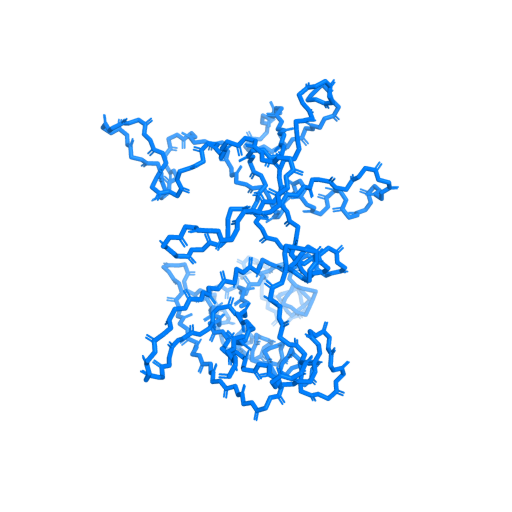4.31 89 ASP A N 1
ATOM 716 C CA . ASP A 1 89 ? -6.152 1.706 15.924 1.00 84.31 89 ASP A CA 1
ATOM 717 C C . ASP A 1 89 ? -5.778 1.456 14.462 1.00 84.31 89 ASP A C 1
ATOM 719 O O . ASP A 1 89 ? -4.615 1.205 14.156 1.00 84.31 89 ASP A O 1
ATOM 723 N N . VAL A 1 90 ? -6.746 1.609 13.552 1.00 86.00 90 VAL A N 1
ATOM 724 C CA . VAL A 1 90 ? -6.522 1.582 12.100 1.00 86.00 90 VAL A CA 1
ATOM 725 C C . VAL A 1 90 ? -5.575 2.705 11.677 1.00 86.00 90 VAL A C 1
ATOM 727 O O . VAL A 1 90 ? -4.587 2.448 10.989 1.00 86.00 90 VAL A O 1
ATOM 730 N N . ASP A 1 91 ? -5.825 3.927 12.147 1.00 88.38 91 ASP A N 1
ATOM 731 C CA . ASP A 1 91 ? -5.052 5.123 11.789 1.00 88.38 91 ASP A CA 1
ATOM 732 C C . ASP A 1 91 ? -3.573 5.054 12.205 1.00 88.38 91 ASP A C 1
ATOM 734 O O . ASP A 1 91 ? -2.736 5.763 11.642 1.00 88.38 91 ASP A O 1
ATOM 738 N N . ARG A 1 92 ? -3.221 4.202 13.180 1.00 85.31 92 ARG A N 1
ATOM 739 C CA . ARG A 1 92 ? -1.819 3.959 13.570 1.00 85.31 92 ARG A CA 1
ATOM 740 C C . ARG A 1 92 ? -1.027 3.248 12.480 1.00 85.31 92 ARG A C 1
ATOM 742 O O . ARG A 1 92 ? 0.183 3.436 12.393 1.00 85.31 92 ARG A O 1
ATOM 749 N N . PHE A 1 93 ? -1.690 2.424 11.673 1.00 83.44 93 PHE A N 1
ATOM 750 C CA . PHE A 1 93 ? -1.041 1.564 10.685 1.00 83.44 93 PHE A CA 1
ATOM 751 C C . PHE A 1 93 ? -1.381 1.938 9.251 1.00 83.44 93 PHE A C 1
ATOM 753 O O . PHE A 1 93 ? -0.599 1.625 8.357 1.00 83.44 93 PHE A O 1
ATOM 760 N N . ILE A 1 94 ? -2.514 2.601 9.019 1.00 86.25 94 ILE A N 1
ATOM 761 C CA . ILE A 1 94 ? -2.951 3.028 7.695 1.00 86.25 94 ILE A CA 1
ATOM 762 C C . ILE A 1 94 ? -3.262 4.512 7.704 1.00 86.25 94 ILE A C 1
ATOM 764 O O . ILE A 1 94 ? -4.055 5.001 8.499 1.00 86.25 94 ILE A O 1
ATOM 768 N N . THR A 1 95 ? -2.686 5.214 6.738 1.00 89.00 95 THR A N 1
ATOM 769 C CA . THR A 1 95 ? -3.058 6.580 6.404 1.00 89.00 95 THR A CA 1
ATOM 770 C C . THR A 1 95 ? -3.459 6.672 4.941 1.00 89.00 95 THR A C 1
ATOM 772 O O . THR A 1 95 ? -2.934 5.969 4.074 1.00 89.00 95 THR A O 1
ATOM 775 N N . ALA A 1 96 ? -4.396 7.569 4.664 1.00 91.31 96 ALA A N 1
ATOM 776 C CA . ALA A 1 96 ? -4.743 8.000 3.322 1.00 91.31 96 ALA A CA 1
ATOM 777 C C . ALA A 1 96 ? -4.541 9.516 3.158 1.00 91.31 96 ALA A C 1
ATOM 779 O O . ALA A 1 96 ? -5.238 10.165 2.381 1.00 91.31 96 ALA A O 1
ATOM 780 N N . GLU A 1 97 ? -3.583 10.072 3.901 1.00 91.12 97 GLU A N 1
ATOM 781 C CA . GLU A 1 97 ? -3.254 11.495 3.921 1.00 91.12 97 GLU A CA 1
ATOM 782 C C . GLU A 1 97 ? -1.796 11.716 3.493 1.00 91.12 97 GLU A C 1
ATOM 784 O O . GLU A 1 97 ? -0.915 10.888 3.747 1.00 91.12 97 GLU A O 1
ATOM 789 N N . LEU A 1 98 ? -1.532 12.851 2.846 1.00 88.25 98 LEU A N 1
ATOM 790 C CA . LEU A 1 98 ? -0.169 13.312 2.588 1.00 88.25 98 LEU A CA 1
ATOM 791 C C . LEU A 1 98 ? 0.494 13.767 3.895 1.00 88.25 98 LEU A C 1
ATOM 793 O O . LEU A 1 98 ? -0.130 14.408 4.738 1.00 88.25 98 LEU A O 1
ATOM 797 N N . SER A 1 99 ? 1.780 13.458 4.060 1.00 85.88 99 SER A N 1
ATOM 798 C CA . SER A 1 99 ? 2.564 13.913 5.208 1.00 85.88 99 SER A CA 1
ATOM 799 C C . SER A 1 99 ? 2.781 15.421 5.133 1.00 85.88 99 SER A C 1
ATOM 801 O O . SER A 1 99 ? 3.299 15.921 4.134 1.00 85.88 99 SER A O 1
ATOM 803 N N . ASP A 1 100 ? 2.438 16.148 6.201 1.00 74.50 100 ASP A N 1
ATOM 804 C CA . ASP A 1 100 ? 2.609 17.603 6.301 1.00 74.50 100 ASP A CA 1
ATOM 805 C C . ASP A 1 100 ? 4.018 18.045 6.762 1.00 74.50 100 ASP A C 1
ATOM 807 O O . ASP A 1 100 ? 4.400 19.198 6.552 1.00 74.50 100 ASP A O 1
ATOM 811 N N . LYS A 1 101 ? 4.820 17.139 7.335 1.00 67.88 101 LYS A N 1
ATOM 812 C CA . LYS A 1 101 ? 6.055 17.505 8.059 1.00 67.88 101 LYS A CA 1
ATOM 813 C C . LYS A 1 101 ? 7.349 16.965 7.452 1.00 67.88 101 LYS A C 1
ATOM 815 O O . LYS A 1 101 ? 8.407 17.526 7.708 1.00 67.88 101 LYS A O 1
ATOM 820 N N . ASP A 1 102 ? 7.275 15.905 6.653 1.00 73.81 102 ASP A N 1
ATOM 821 C CA . ASP A 1 102 ? 8.454 15.216 6.122 1.00 73.81 102 ASP A CA 1
ATOM 822 C C . ASP A 1 102 ? 8.501 15.336 4.597 1.00 73.81 102 ASP A C 1
ATOM 824 O O . ASP A 1 102 ? 7.670 14.767 3.885 1.00 73.81 102 ASP A O 1
ATOM 828 N N . SER A 1 103 ? 9.482 16.088 4.095 1.00 75.50 103 SER A N 1
ATOM 829 C CA . SER A 1 103 ? 9.673 16.321 2.663 1.00 75.50 103 SER A CA 1
ATOM 830 C C . SER A 1 103 ? 10.038 15.047 1.897 1.00 75.50 103 SER A C 1
ATOM 832 O O . SER A 1 103 ? 9.618 14.889 0.750 1.00 75.50 103 SER A O 1
ATOM 834 N N . SER A 1 104 ? 10.768 14.121 2.520 1.00 79.94 104 SER A N 1
ATOM 835 C CA . SER A 1 104 ? 11.209 12.870 1.902 1.00 79.94 104 SER A CA 1
ATOM 836 C C . SER A 1 104 ? 10.061 11.865 1.790 1.00 79.94 104 SER A C 1
ATOM 838 O O . SER A 1 104 ? 9.806 11.334 0.703 1.00 79.94 104 SER A O 1
ATOM 840 N N . LEU A 1 105 ? 9.296 11.684 2.872 1.00 80.31 105 LEU A N 1
ATOM 841 C CA . LEU A 1 105 ? 8.098 10.850 2.884 1.00 80.31 105 LEU A CA 1
ATOM 842 C C . LEU A 1 105 ? 7.041 11.422 1.944 1.00 80.31 105 LEU A C 1
ATOM 844 O O . LEU A 1 105 ? 6.471 10.684 1.145 1.00 80.31 105 LEU A O 1
ATOM 848 N N . ARG A 1 106 ? 6.826 12.742 1.965 1.00 84.00 106 ARG A N 1
ATOM 849 C CA . ARG A 1 106 ? 5.908 13.407 1.036 1.00 84.00 106 ARG A CA 1
ATOM 850 C C . ARG A 1 106 ? 6.313 13.188 -0.414 1.00 84.00 106 ARG A C 1
ATOM 852 O O . ARG A 1 106 ? 5.465 12.842 -1.231 1.00 84.00 106 ARG A O 1
ATOM 859 N N . TYR A 1 107 ? 7.590 13.367 -0.753 1.00 80.00 107 TYR A N 1
ATOM 860 C CA . TYR A 1 107 ? 8.080 13.110 -2.108 1.00 80.00 107 TYR A CA 1
ATOM 861 C C . TYR A 1 107 ? 7.802 11.663 -2.535 1.00 80.00 107 TYR A C 1
ATOM 863 O O . TYR A 1 107 ? 7.329 11.417 -3.648 1.00 80.00 107 TYR A O 1
ATOM 871 N N . TYR A 1 108 ? 8.034 10.706 -1.635 1.00 78.00 108 TYR A N 1
ATOM 872 C CA . TYR A 1 108 ? 7.704 9.308 -1.879 1.00 78.00 108 TYR A CA 1
ATOM 873 C C . TYR A 1 108 ? 6.196 9.111 -2.096 1.00 78.00 108 TYR A C 1
ATOM 875 O O . TYR A 1 108 ? 5.796 8.483 -3.078 1.00 78.00 108 TYR A O 1
ATOM 883 N N . GLN A 1 109 ? 5.354 9.658 -1.216 1.00 82.06 109 GLN A N 1
ATOM 884 C CA . GLN A 1 109 ? 3.897 9.551 -1.294 1.00 82.06 109 GLN A CA 1
ATOM 885 C C . GLN A 1 109 ? 3.369 10.120 -2.612 1.00 82.06 109 GLN A C 1
ATOM 887 O O . GLN A 1 109 ? 2.640 9.428 -3.315 1.00 82.06 109 GLN A O 1
ATOM 892 N N . LEU A 1 110 ? 3.818 11.315 -3.009 1.00 79.81 110 LEU A N 1
ATOM 893 C CA . LEU A 1 110 ? 3.433 11.950 -4.273 1.00 79.81 110 LEU A CA 1
ATOM 894 C C . LEU A 1 110 ? 3.800 11.105 -5.500 1.00 79.81 110 LEU A C 1
ATOM 896 O O . LEU A 1 110 ? 3.110 11.152 -6.518 1.00 79.81 110 LEU A O 1
ATOM 900 N N . ARG A 1 111 ? 4.877 10.319 -5.412 1.00 75.38 111 ARG A N 1
ATOM 901 C CA . ARG A 1 111 ? 5.359 9.476 -6.511 1.00 75.38 111 ARG A CA 1
ATOM 902 C C . ARG A 1 111 ? 4.739 8.079 -6.540 1.00 75.38 111 ARG A C 1
ATOM 904 O O . ARG A 1 111 ? 4.625 7.495 -7.617 1.00 75.38 111 ARG A O 1
ATOM 911 N N . HIS A 1 112 ? 4.408 7.519 -5.380 1.00 73.94 112 HIS A N 1
ATOM 912 C CA . HIS A 1 112 ? 4.101 6.092 -5.243 1.00 73.94 112 HIS A CA 1
ATOM 913 C C . HIS A 1 112 ? 2.758 5.798 -4.574 1.00 73.94 112 HIS A C 1
ATOM 915 O O . HIS A 1 112 ? 2.188 4.740 -4.826 1.00 73.94 112 HIS A O 1
ATOM 921 N N . MET A 1 113 ? 2.254 6.714 -3.748 1.00 81.31 113 MET A N 1
ATOM 922 C CA . MET A 1 113 ? 1.004 6.570 -2.996 1.00 81.31 113 MET A CA 1
ATOM 923 C C . MET A 1 113 ? -0.113 7.457 -3.552 1.00 81.31 113 MET A C 1
ATOM 925 O O . MET A 1 113 ? -1.142 7.614 -2.907 1.00 81.31 113 MET A O 1
ATOM 929 N N . MET A 1 114 ? 0.055 8.019 -4.750 1.00 81.44 114 MET A N 1
ATOM 930 C CA . MET A 1 114 ? -1.010 8.741 -5.441 1.00 81.44 114 MET A CA 1
ATOM 931 C C . MET A 1 114 ? -1.688 7.849 -6.462 1.00 81.44 114 MET A C 1
ATOM 933 O O . MET A 1 114 ? -1.046 7.160 -7.257 1.00 81.44 114 MET A O 1
ATOM 937 N N . HIS A 1 115 ? -3.010 7.918 -6.475 1.00 79.00 115 HIS A N 1
ATOM 938 C CA . HIS A 1 115 ? -3.783 7.519 -7.625 1.00 79.00 115 HIS A CA 1
ATOM 939 C C . HIS A 1 115 ? -3.491 8.508 -8.760 1.00 79.00 115 HIS A C 1
ATOM 941 O O . HIS A 1 115 ? -3.562 9.722 -8.570 1.00 79.00 115 HIS A O 1
ATOM 947 N N . GLY A 1 116 ? -3.087 7.990 -9.919 1.00 69.56 116 GLY A N 1
ATOM 948 C CA . GLY A 1 116 ? -2.734 8.820 -11.069 1.00 69.56 116 GLY A CA 1
ATOM 949 C C . GLY A 1 116 ? -3.940 9.571 -11.640 1.00 69.56 116 GLY A C 1
ATOM 950 O O . GLY A 1 116 ? -5.086 9.192 -11.410 1.00 69.56 116 GLY A O 1
ATOM 951 N N . SER A 1 117 ? -3.665 10.629 -12.407 1.00 63.88 117 SER A N 1
ATOM 952 C CA . SER A 1 117 ? -4.680 11.311 -13.222 1.00 63.88 117 SER A CA 1
ATOM 953 C C . SER A 1 117 ? -5.328 10.315 -14.183 1.00 63.88 117 SER A C 1
ATOM 955 O O . SER A 1 117 ? -4.589 9.608 -14.863 1.00 63.88 117 SER A O 1
ATOM 957 N N . HIS A 1 118 ? -6.662 10.285 -14.262 1.00 67.12 118 HIS A N 1
ATOM 958 C CA . HIS A 1 118 ? -7.462 9.409 -15.137 1.00 67.12 118 HIS A CA 1
ATOM 959 C C . HIS A 1 118 ? -7.376 9.774 -16.629 1.00 67.12 118 HIS A C 1
ATOM 961 O O . HIS A 1 118 ? -8.376 9.765 -17.339 1.00 67.12 118 HIS A O 1
ATOM 967 N N . VAL A 1 119 ? -6.192 10.143 -17.105 1.00 55.72 119 VAL A N 1
ATOM 968 C CA . VAL A 1 119 ? -5.946 10.360 -18.532 1.00 55.72 119 VAL A CA 1
ATOM 969 C C . VAL A 1 119 ? -6.032 9.041 -19.298 1.00 55.72 119 VAL A C 1
ATOM 971 O O . VAL A 1 119 ? -5.728 7.969 -18.760 1.00 55.72 119 VAL A O 1
ATOM 974 N N . ASP A 1 120 ? -6.464 9.150 -20.555 1.00 44.62 120 ASP A N 1
ATOM 975 C CA . ASP A 1 120 ? -6.741 8.034 -21.456 1.00 44.62 120 ASP A CA 1
ATOM 976 C C . ASP A 1 120 ? -5.617 6.984 -21.450 1.00 44.62 120 ASP A C 1
ATOM 978 O O . ASP A 1 120 ? -4.434 7.293 -21.606 1.00 44.62 120 ASP A O 1
ATOM 982 N N . GLY A 1 121 ? -6.000 5.719 -21.242 1.00 51.88 121 GLY A N 1
ATOM 983 C CA . GLY A 1 121 ? -5.090 4.567 -21.241 1.00 51.88 121 GLY A CA 1
ATOM 984 C C . GLY A 1 121 ? -4.760 3.960 -19.868 1.00 51.88 121 GLY A C 1
ATOM 985 O O . GLY A 1 121 ? -4.047 2.955 -19.808 1.00 51.88 121 GLY A O 1
ATOM 986 N N . LEU A 1 122 ? -5.278 4.498 -18.755 1.00 55.72 122 LEU A N 1
ATOM 987 C CA . LEU A 1 122 ? -5.142 3.860 -17.438 1.00 55.72 122 LEU A CA 1
ATOM 988 C C . LEU A 1 122 ? -6.225 2.802 -17.181 1.00 55.72 122 LEU A C 1
ATOM 990 O O . LEU A 1 122 ? -7.418 3.071 -17.243 1.00 55.72 122 LEU A O 1
ATOM 994 N N . MET A 1 123 ? -5.785 1.604 -16.779 1.00 62.16 123 MET A N 1
ATOM 995 C CA . MET A 1 123 ? -6.601 0.392 -16.576 1.00 62.16 123 MET A CA 1
ATOM 996 C C . MET A 1 123 ? -7.797 0.528 -15.619 1.00 62.16 123 MET A C 1
ATOM 998 O O . MET A 1 123 ? -8.643 -0.361 -15.594 1.00 62.16 123 MET A O 1
ATOM 1002 N N . CYS A 1 124 ? -7.843 1.563 -14.779 1.00 76.56 124 CYS A N 1
ATOM 1003 C CA . CYS A 1 124 ? -8.916 1.750 -13.805 1.00 76.56 124 CYS A CA 1
ATOM 1004 C C . CYS A 1 124 ? -10.007 2.725 -14.256 1.00 76.56 124 CYS A C 1
ATOM 1006 O O . CYS A 1 124 ? -11.036 2.767 -13.580 1.00 76.56 124 CYS A O 1
ATOM 1008 N N . TRP A 1 125 ? -9.785 3.501 -15.320 1.00 82.25 125 TRP A N 1
ATOM 1009 C CA . TRP A 1 125 ? -10.754 4.460 -15.843 1.00 82.25 125 TRP A CA 1
ATOM 1010 C C . TRP A 1 125 ? -11.732 3.761 -16.784 1.00 82.25 125 TRP A C 1
ATOM 1012 O O . TRP A 1 125 ? -11.325 3.110 -17.744 1.00 82.25 125 TRP A O 1
ATOM 1022 N N . ASP A 1 126 ? -13.020 3.889 -16.490 1.00 82.25 126 ASP A N 1
ATOM 1023 C CA . ASP A 1 126 ? -14.098 3.499 -17.389 1.00 82.25 126 ASP A CA 1
ATOM 1024 C C . ASP A 1 126 ? -14.441 4.719 -18.254 1.00 82.25 126 ASP A C 1
ATOM 1026 O O . ASP A 1 126 ? -15.001 5.700 -17.758 1.00 82.25 126 ASP A O 1
ATOM 1030 N N . ALA A 1 127 ? -14.049 4.679 -19.530 1.00 81.12 127 ALA A N 1
ATOM 1031 C CA . ALA A 1 127 ? -14.236 5.794 -20.456 1.00 81.12 127 ALA A CA 1
ATOM 1032 C C . ALA A 1 127 ? -15.716 6.049 -20.792 1.00 81.12 127 ALA A C 1
ATOM 1034 O O . ALA A 1 127 ? -16.091 7.195 -21.042 1.00 81.12 127 ALA A O 1
ATOM 1035 N N . GLU A 1 128 ? -16.560 5.012 -20.758 1.00 83.50 128 GLU A N 1
ATOM 1036 C CA . GLU A 1 128 ? -17.990 5.123 -21.064 1.00 83.50 128 GLU A CA 1
ATOM 1037 C C . GLU A 1 128 ? -18.738 5.781 -19.908 1.00 83.50 128 GLU A C 1
ATOM 1039 O O . GLU A 1 128 ? -19.465 6.758 -20.092 1.00 83.50 128 GLU A O 1
ATOM 1044 N N . LYS A 1 129 ? -18.514 5.282 -18.688 1.00 85.06 129 LYS A N 1
ATOM 1045 C CA . LYS A 1 129 ? -19.158 5.809 -17.478 1.00 85.06 129 LYS A CA 1
ATOM 1046 C C . LYS A 1 129 ? -18.477 7.063 -16.942 1.00 85.06 129 LYS A C 1
ATOM 1048 O O . LYS A 1 129 ? -19.039 7.725 -16.074 1.00 85.06 129 LYS A O 1
ATOM 1053 N N . LYS A 1 130 ? -17.274 7.379 -17.432 1.00 83.94 130 LYS A N 1
ATOM 1054 C CA . LYS A 1 130 ? -16.411 8.464 -16.941 1.00 83.94 130 LYS A CA 1
ATOM 1055 C C . LYS A 1 130 ? -16.173 8.371 -15.433 1.00 83.94 130 LYS A C 1
ATOM 1057 O O . LYS A 1 130 ? -16.214 9.372 -14.718 1.00 83.94 130 LYS A O 1
ATOM 1062 N N . VAL A 1 131 ? -15.947 7.153 -14.938 1.00 85.06 131 VAL A N 1
ATOM 1063 C CA . VAL A 1 131 ? -15.674 6.897 -13.519 1.00 85.06 131 VAL A CA 1
ATOM 1064 C C . VAL A 1 131 ? -14.468 5.993 -13.342 1.00 85.06 131 VAL A C 1
ATOM 1066 O O . VAL A 1 131 ? -14.173 5.108 -14.142 1.00 85.06 131 VAL A O 1
ATOM 1069 N N . CYS A 1 132 ? -13.779 6.176 -12.224 1.00 82.81 132 CYS A N 1
ATOM 1070 C CA . CYS A 1 132 ? -12.769 5.235 -11.786 1.00 82.81 132 CYS A CA 1
ATOM 1071 C C . CYS A 1 132 ? -13.434 3.996 -11.178 1.00 82.81 132 CYS A C 1
ATOM 1073 O O . CYS A 1 132 ? -14.158 4.109 -10.195 1.00 82.81 132 CYS A O 1
ATOM 1075 N N . SER A 1 133 ? -13.076 2.803 -11.644 1.00 81.44 133 SER A N 1
ATOM 1076 C CA . SER A 1 133 ? -13.471 1.512 -11.045 1.00 81.44 133 SER A CA 1
ATOM 1077 C C . SER A 1 133 ? -13.044 1.329 -9.578 1.00 81.44 133 SER A C 1
ATOM 1079 O O . SER A 1 133 ? -13.513 0.423 -8.891 1.00 81.44 133 SER A O 1
ATOM 1081 N N . LYS A 1 134 ? -12.118 2.160 -9.084 1.00 80.31 134 LYS A N 1
ATOM 1082 C CA . LYS A 1 134 ? -11.682 2.208 -7.677 1.00 80.31 134 LYS A CA 1
ATOM 1083 C C . LYS A 1 134 ? -12.299 3.379 -6.904 1.00 80.31 134 LYS A C 1
ATOM 1085 O O . LYS A 1 134 ? -11.981 3.557 -5.725 1.00 80.31 134 LYS A O 1
ATOM 1090 N N . ASN A 1 135 ? -13.202 4.129 -7.536 1.00 86.31 135 ASN A N 1
ATOM 1091 C CA . ASN A 1 135 ? -13.928 5.279 -6.997 1.00 86.31 135 ASN A CA 1
ATOM 1092 C C . ASN A 1 135 ? -12.991 6.391 -6.496 1.00 86.31 135 ASN A C 1
ATOM 1094 O O . ASN A 1 135 ? -13.151 6.876 -5.379 1.00 86.31 135 ASN A O 1
ATOM 1098 N N . PHE A 1 136 ? -11.964 6.724 -7.285 1.00 85.06 136 PHE A N 1
ATOM 1099 C CA . PHE A 1 136 ? -11.137 7.915 -7.083 1.00 85.06 136 PHE A CA 1
ATOM 1100 C C . PHE A 1 136 ? -11.624 9.070 -7.974 1.00 85.06 136 PHE A C 1
ATOM 1102 O O . PHE A 1 136 ? -11.949 8.808 -9.136 1.00 85.06 136 PHE A O 1
ATOM 1109 N N . PRO A 1 137 ? -11.597 10.330 -7.501 1.00 89.75 137 PRO A N 1
ATOM 1110 C CA . PRO A 1 137 ? -11.214 10.764 -6.150 1.00 89.75 137 PRO A CA 1
ATOM 1111 C C . PRO A 1 137 ? -12.186 10.262 -5.069 1.00 89.75 137 PRO A C 1
ATOM 1113 O O . PRO A 1 137 ? -13.393 10.204 -5.289 1.00 89.75 137 PRO A O 1
ATOM 1116 N N . LYS A 1 138 ? -11.656 9.874 -3.903 1.00 90.62 138 LYS A N 1
ATOM 1117 C CA . LYS A 1 138 ? -12.468 9.495 -2.734 1.00 90.62 138 LYS A CA 1
ATOM 1118 C C . LYS A 1 138 ? -13.066 10.745 -2.083 1.00 90.62 138 LYS A C 1
ATOM 1120 O O . LYS A 1 138 ? -12.465 11.810 -2.139 1.00 90.62 138 LYS A O 1
ATOM 1125 N N . SER A 1 139 ? -14.210 10.625 -1.419 1.00 92.94 139 SER A N 1
ATOM 1126 C CA . SER A 1 139 ? -14.732 11.717 -0.587 1.00 92.94 139 SER A CA 1
ATOM 1127 C C . SER A 1 139 ? -13.815 11.986 0.608 1.00 92.94 139 SER A C 1
ATOM 1129 O O . SER A 1 139 ? -13.161 11.065 1.110 1.00 92.94 139 SER A O 1
ATOM 1131 N N . PHE A 1 140 ? -13.797 13.233 1.080 1.00 94.31 140 PHE A N 1
ATOM 1132 C CA . PHE A 1 140 ? -13.194 13.558 2.368 1.00 94.31 140 PHE A CA 1
ATOM 1133 C C . PHE A 1 140 ? -13.933 12.855 3.511 1.00 94.31 140 PHE A C 1
ATOM 1135 O O . PHE A 1 140 ? -15.114 12.510 3.407 1.00 94.31 140 PHE A O 1
ATOM 1142 N N . CYS A 1 141 ? -13.194 12.586 4.579 1.00 94.44 141 CYS A N 1
ATOM 1143 C CA . CYS A 1 141 ? -13.649 11.857 5.751 1.00 94.44 141 CYS A CA 1
ATOM 1144 C C . CYS A 1 141 ? -12.810 12.328 6.942 1.00 94.44 141 CYS A C 1
ATOM 1146 O O . CYS A 1 141 ? -11.621 12.022 6.996 1.00 94.44 141 CYS A O 1
ATOM 1148 N N . GLU A 1 142 ? -13.394 13.093 7.863 1.00 95.56 142 GLU A N 1
ATOM 1149 C CA . GLU A 1 142 ? -12.644 13.691 8.982 1.00 95.56 142 GLU A CA 1
ATOM 1150 C C . GLU A 1 142 ? -12.078 12.648 9.949 1.00 95.56 142 GLU A C 1
ATOM 1152 O O . GLU A 1 142 ? -10.999 12.829 10.512 1.00 95.56 142 GLU A O 1
ATOM 1157 N N . GLU A 1 143 ? -12.759 11.512 10.076 1.00 95.06 143 GLU A N 1
ATOM 1158 C CA . GLU A 1 143 ? -12.341 10.376 10.890 1.00 95.06 143 GLU A CA 1
ATOM 1159 C C . GLU A 1 143 ? -12.519 9.075 10.110 1.00 95.06 143 GLU A C 1
ATOM 1161 O O . GLU A 1 143 ? -13.316 9.007 9.170 1.00 95.06 143 GLU A O 1
ATOM 1166 N N . THR A 1 144 ? -11.761 8.041 10.476 1.00 91.19 144 THR A N 1
ATOM 1167 C CA . THR A 1 144 ? -11.936 6.717 9.877 1.00 91.19 144 THR A CA 1
ATOM 1168 C C . THR A 1 144 ? -13.298 6.153 10.283 1.00 91.19 144 THR A C 1
ATOM 1170 O O . THR A 1 144 ? -13.588 5.990 11.464 1.00 91.19 144 THR A O 1
ATOM 1173 N N . ASP A 1 145 ? -14.132 5.835 9.299 1.00 89.56 145 ASP A N 1
ATOM 1174 C CA . ASP A 1 145 ? -15.464 5.268 9.506 1.00 89.56 145 ASP A CA 1
ATOM 1175 C C . ASP A 1 145 ? -15.433 3.755 9.259 1.00 89.56 145 ASP A C 1
ATOM 1177 O O . ASP A 1 145 ? -15.084 3.286 8.173 1.00 89.56 145 ASP A O 1
ATOM 1181 N N . MET A 1 146 ? -15.783 2.997 10.299 1.00 84.06 146 MET A N 1
ATOM 1182 C CA . MET A 1 146 ? -15.781 1.532 10.329 1.00 84.06 146 MET A CA 1
ATOM 1183 C C . MET A 1 146 ? -17.198 0.930 10.361 1.00 84.06 146 MET A C 1
ATOM 1185 O O . MET A 1 146 ? -17.339 -0.266 10.596 1.00 84.06 146 MET A O 1
ATOM 1189 N N . THR A 1 147 ? -18.248 1.739 10.176 1.00 80.31 147 THR A N 1
ATOM 1190 C CA . THR A 1 147 ? -19.653 1.327 10.371 1.00 80.31 147 THR A CA 1
ATOM 1191 C C . THR A 1 147 ? -20.297 0.657 9.153 1.00 80.31 147 THR A C 1
ATOM 1193 O O . THR A 1 147 ? -21.366 0.066 9.280 1.00 80.31 147 THR A O 1
ATOM 1196 N N . GLY A 1 148 ? -19.663 0.735 7.980 1.00 69.75 148 GLY A N 1
ATOM 1197 C CA . GLY A 1 148 ? -20.189 0.176 6.734 1.00 69.75 148 GLY A CA 1
ATOM 1198 C C . GLY A 1 148 ? -19.902 -1.314 6.525 1.00 69.75 148 GLY A C 1
ATOM 1199 O O . GLY A 1 148 ? -18.969 -1.883 7.092 1.00 69.75 148 GLY A O 1
ATOM 1200 N N . ASP A 1 149 ? -20.670 -1.927 5.621 1.00 58.09 149 ASP A N 1
ATOM 1201 C CA . ASP A 1 149 ? -20.452 -3.299 5.162 1.00 58.09 149 ASP A CA 1
ATOM 1202 C C . ASP A 1 149 ? -19.240 -3.354 4.220 1.00 58.09 149 ASP A C 1
ATOM 1204 O O . ASP A 1 149 ? -19.332 -3.124 3.012 1.00 58.09 149 ASP A O 1
ATOM 1208 N N . GLY A 1 150 ? -18.064 -3.621 4.788 1.00 67.88 150 GLY A N 1
ATOM 1209 C CA . GLY A 1 150 ? -16.838 -3.855 4.033 1.00 67.88 150 GLY A CA 1
ATOM 1210 C C . GLY A 1 150 ? -15.613 -3.190 4.648 1.00 67.88 150 GLY A C 1
ATOM 1211 O O . GLY A 1 150 ? -15.204 -3.500 5.764 1.00 67.88 150 GLY A O 1
ATOM 1212 N N . PHE A 1 151 ? -14.960 -2.333 3.868 1.00 69.38 151 PHE A N 1
ATOM 1213 C CA . PHE A 1 151 ? -13.713 -1.688 4.266 1.00 69.38 151 PHE A CA 1
ATOM 1214 C C . PHE A 1 151 ? -13.971 -0.424 5.078 1.00 69.38 151 PHE A C 1
ATOM 1216 O O . PHE A 1 151 ? -14.876 0.336 4.716 1.00 69.38 151 PHE A O 1
ATOM 1223 N N . PRO A 1 152 ? -13.104 -0.111 6.058 1.00 82.50 152 PRO A N 1
ATOM 1224 C CA . PRO A 1 152 ? -13.094 1.205 6.658 1.00 82.50 152 PRO A CA 1
ATOM 1225 C C . PRO A 1 152 ? -12.942 2.283 5.585 1.00 82.50 152 PRO A C 1
ATOM 1227 O O . PRO A 1 152 ? -12.064 2.225 4.713 1.00 82.50 152 PRO A O 1
ATOM 1230 N N . ARG A 1 153 ? -13.778 3.310 5.668 1.00 88.38 153 ARG A N 1
ATOM 1231 C CA . ARG A 1 153 ? -13.522 4.566 4.977 1.00 88.38 153 ARG A CA 1
ATOM 1232 C C . ARG A 1 153 ? -12.450 5.302 5.764 1.00 88.38 153 ARG A C 1
ATOM 1234 O O . ARG A 1 153 ? -12.748 5.940 6.765 1.00 88.38 153 ARG A O 1
ATOM 1241 N N . TYR A 1 154 ? -11.205 5.187 5.318 1.00 90.81 154 TYR A N 1
ATOM 1242 C CA . TYR A 1 154 ? -10.079 5.836 5.987 1.00 90.81 154 TYR A CA 1
ATOM 1243 C C . TYR A 1 154 ? -10.249 7.350 6.065 1.00 90.81 154 TYR A C 1
ATOM 1245 O O . TYR A 1 154 ? -10.740 7.974 5.115 1.00 90.81 154 TYR A O 1
ATOM 1253 N N . ARG A 1 155 ? -9.742 7.921 7.157 1.00 93.69 155 ARG A N 1
ATOM 1254 C CA . ARG A 1 155 ? -9.594 9.360 7.327 1.00 93.69 155 ARG A CA 1
ATOM 1255 C C . ARG A 1 155 ? -8.861 9.972 6.132 1.00 93.69 155 ARG A C 1
ATOM 1257 O O . ARG A 1 155 ? -7.775 9.538 5.743 1.00 93.69 155 ARG A O 1
ATOM 1264 N N . ARG A 1 156 ? -9.486 10.997 5.567 1.00 94.00 156 ARG A N 1
ATOM 1265 C CA . ARG A 1 156 ? -9.027 11.844 4.466 1.00 94.00 156 ARG A CA 1
ATOM 1266 C C . ARG A 1 156 ? -9.520 13.250 4.767 1.00 94.00 156 ARG A C 1
ATOM 1268 O O . ARG A 1 156 ? -10.581 13.629 4.276 1.00 94.00 156 ARG A O 1
ATOM 1275 N N . ARG A 1 157 ? -8.803 13.994 5.605 1.00 93.75 157 ARG A N 1
ATOM 1276 C CA . ARG A 1 157 ? -9.201 15.370 5.923 1.00 93.75 157 ARG A CA 1
ATOM 1277 C C . ARG A 1 157 ? -9.064 16.266 4.709 1.00 93.75 157 ARG A C 1
ATOM 1279 O O . ARG A 1 157 ? -8.177 16.041 3.873 1.00 93.75 157 ARG A O 1
ATOM 1286 N N . ASP A 1 158 ? -9.945 17.255 4.630 1.00 92.56 158 ASP A N 1
ATOM 1287 C CA . ASP A 1 158 ? -9.868 18.264 3.585 1.00 92.56 158 ASP A CA 1
ATOM 1288 C C . ASP A 1 158 ? -8.533 19.018 3.693 1.00 92.56 158 ASP A C 1
ATOM 1290 O O . ASP A 1 158 ? -8.162 19.541 4.743 1.00 92.56 158 ASP A O 1
ATOM 1294 N N . ASN A 1 159 ? -7.773 18.994 2.602 1.00 88.69 159 ASN A N 1
ATOM 1295 C CA . ASN A 1 159 ? -6.526 19.730 2.440 1.00 88.69 159 ASN A CA 1
ATOM 1296 C C . ASN A 1 159 ? -6.501 20.492 1.109 1.00 88.69 159 ASN A C 1
ATOM 1298 O O . ASN A 1 159 ? -5.440 20.676 0.507 1.00 88.69 159 ASN A O 1
ATOM 1302 N N . THR A 1 160 ? -7.677 20.888 0.615 1.00 84.00 160 THR A N 1
ATOM 1303 C CA . THR A 1 160 ? -7.833 21.658 -0.626 1.00 84.00 160 THR A CA 1
ATOM 1304 C C . THR A 1 160 ? -7.209 23.045 -0.534 1.00 84.00 160 THR A C 1
ATOM 1306 O O . THR A 1 160 ? -6.672 23.541 -1.519 1.00 84.00 160 THR A O 1
ATOM 1309 N N . ASP A 1 161 ? -7.169 23.636 0.656 1.00 80.00 161 ASP A N 1
ATOM 1310 C CA . ASP A 1 161 ? -6.401 24.846 0.960 1.00 80.00 161 ASP A CA 1
ATOM 1311 C C . ASP A 1 161 ? -4.899 24.667 0.659 1.00 80.00 161 ASP A C 1
ATOM 1313 O O . ASP A 1 161 ? -4.240 25.567 0.135 1.00 80.00 161 ASP A O 1
ATOM 1317 N N . LYS A 1 162 ? -4.372 23.461 0.898 1.00 72.44 162 LYS A N 1
ATOM 1318 C CA . LYS A 1 162 ? -2.995 23.047 0.586 1.00 72.44 162 LYS A CA 1
ATOM 1319 C C . LYS A 1 162 ? -2.825 22.520 -0.841 1.00 72.44 162 LYS A C 1
ATOM 1321 O O . LYS A 1 162 ? -1.693 22.248 -1.241 1.00 72.44 162 LYS A O 1
ATOM 1326 N N . MET A 1 163 ? -3.897 22.384 -1.631 1.00 62.09 163 MET A N 1
ATOM 1327 C CA . MET A 1 163 ? -3.856 21.848 -3.003 1.00 62.09 163 MET A CA 1
ATOM 1328 C C . MET A 1 163 ? -2.920 22.656 -3.912 1.00 62.09 163 MET A C 1
ATOM 1330 O O . MET A 1 163 ? -2.317 22.086 -4.815 1.00 62.09 163 MET A O 1
ATOM 1334 N N . TYR A 1 164 ? -2.701 23.943 -3.623 1.00 52.75 164 TYR A N 1
ATOM 1335 C CA . TYR A 1 164 ? -1.726 24.788 -4.323 1.00 52.75 164 TYR A CA 1
ATOM 1336 C C . TYR A 1 164 ? -0.251 24.447 -4.027 1.00 52.75 164 TYR A C 1
ATOM 1338 O O . TYR A 1 164 ? 0.636 24.961 -4.708 1.00 52.75 164 TYR A O 1
ATOM 1346 N N . ALA A 1 165 ? 0.041 23.580 -3.051 1.00 54.12 165 ALA A N 1
ATOM 1347 C CA . ALA A 1 165 ? 1.405 23.244 -2.636 1.00 54.12 165 ALA A CA 1
ATOM 1348 C C . ALA A 1 165 ? 1.939 21.921 -3.221 1.00 54.12 165 ALA A C 1
ATOM 1350 O O . ALA A 1 165 ? 3.156 21.753 -3.346 1.00 54.12 165 ALA A O 1
ATOM 1351 N N . TYR A 1 166 ? 1.069 20.971 -3.590 1.00 65.81 166 TYR A N 1
ATOM 1352 C CA . TYR A 1 166 ? 1.484 19.616 -3.972 1.00 65.81 166 TYR A CA 1
ATOM 1353 C C . TYR A 1 166 ? 1.355 19.362 -5.472 1.00 65.81 166 TYR A C 1
ATOM 1355 O O . TYR A 1 166 ? 0.264 19.392 -6.035 1.00 65.81 166 TYR A O 1
ATOM 1363 N N . HIS A 1 167 ? 2.485 19.056 -6.112 1.00 70.31 167 HIS A N 1
ATOM 1364 C CA . HIS A 1 167 ? 2.548 18.724 -7.529 1.00 70.31 167 HIS A CA 1
ATOM 1365 C C . HIS A 1 167 ? 3.006 17.279 -7.734 1.00 70.31 167 HIS A C 1
ATOM 1367 O O . HIS A 1 167 ? 4.117 16.897 -7.363 1.00 70.31 167 HIS A O 1
ATOM 1373 N N . ALA A 1 168 ? 2.169 16.480 -8.391 1.00 66.44 168 ALA A N 1
ATOM 1374 C CA . ALA A 1 168 ? 2.584 15.211 -8.971 1.00 66.44 168 ALA A CA 1
ATOM 1375 C C . ALA A 1 168 ? 2.950 15.437 -10.443 1.00 66.44 168 ALA A C 1
ATOM 1377 O O . ALA A 1 168 ? 2.203 16.078 -11.183 1.00 66.44 168 ALA A O 1
ATOM 1378 N N . ARG A 1 169 ? 4.101 14.918 -10.888 1.00 64.94 169 ARG A N 1
ATOM 1379 C CA . ARG A 1 169 ? 4.470 14.929 -12.311 1.00 64.94 169 ARG A CA 1
ATOM 1380 C C . ARG A 1 169 ? 4.023 13.634 -12.970 1.00 64.94 169 ARG A C 1
ATOM 1382 O O . ARG A 1 169 ? 4.529 12.568 -12.620 1.00 64.94 169 ARG A O 1
ATOM 1389 N N . HIS A 1 170 ? 3.142 13.734 -13.957 1.00 60.25 170 HIS A N 1
ATOM 1390 C CA . HIS A 1 170 ? 2.731 12.608 -14.789 1.00 60.25 170 HIS A CA 1
ATOM 1391 C C . HIS A 1 170 ? 2.897 12.992 -16.262 1.00 60.25 170 HIS A C 1
ATOM 1393 O O . HIS A 1 170 ? 2.430 14.044 -16.677 1.00 60.25 170 HIS A O 1
ATOM 1399 N N . ASN A 1 171 ? 3.634 12.191 -17.039 1.00 60.84 171 ASN A N 1
ATOM 1400 C CA . ASN A 1 171 ? 3.948 12.464 -18.454 1.00 60.84 171 ASN A CA 1
ATOM 1401 C C . ASN A 1 171 ? 4.504 13.879 -18.733 1.00 60.84 171 ASN A C 1
ATOM 1403 O O . ASN A 1 171 ? 4.224 14.475 -19.765 1.00 60.84 171 ASN A O 1
ATOM 1407 N N . GLY A 1 172 ? 5.284 14.435 -17.801 1.00 65.88 172 GLY A N 1
ATOM 1408 C CA . GLY A 1 172 ? 5.837 15.792 -17.919 1.00 65.88 172 GLY A CA 1
ATOM 1409 C C . GLY A 1 172 ? 4.867 16.916 -17.534 1.00 65.88 172 GLY A C 1
ATOM 1410 O O . GLY A 1 172 ? 5.315 18.045 -17.358 1.00 65.88 172 GLY A O 1
ATOM 1411 N N . MET A 1 173 ? 3.585 16.615 -17.313 1.00 68.19 173 MET A N 1
ATOM 1412 C CA . MET A 1 173 ? 2.593 17.563 -16.808 1.00 68.19 173 MET A CA 1
ATOM 1413 C C . MET A 1 173 ? 2.559 17.575 -15.282 1.00 68.19 173 MET A C 1
ATOM 1415 O O . MET A 1 173 ? 2.707 16.544 -14.620 1.00 68.19 173 MET A O 1
ATOM 1419 N N . VAL A 1 174 ? 2.363 18.767 -14.724 1.00 74.69 174 VAL A N 1
ATOM 1420 C CA . VAL A 1 174 ? 2.145 18.977 -13.294 1.00 74.69 174 VAL A CA 1
ATOM 1421 C C . VAL A 1 174 ? 0.650 18.887 -13.007 1.00 74.69 174 VAL A C 1
ATOM 1423 O O . VAL A 1 174 ? -0.142 19.610 -13.603 1.00 74.69 174 VAL A O 1
ATOM 1426 N N . HIS A 1 175 ? 0.282 18.009 -12.077 1.00 76.06 175 HIS A N 1
ATOM 1427 C CA . HIS A 1 175 ? -1.078 17.867 -11.576 1.00 76.06 175 HIS A CA 1
ATOM 1428 C C . HIS A 1 175 ? -1.129 18.248 -10.100 1.00 76.06 175 HIS A C 1
ATOM 1430 O O . HIS A 1 175 ? -0.316 17.769 -9.303 1.00 76.06 175 HIS A O 1
ATOM 1436 N N . TYR A 1 176 ? -2.112 19.072 -9.750 1.00 80.12 176 TYR A N 1
ATOM 1437 C CA . TYR A 1 176 ? -2.454 19.358 -8.364 1.00 80.12 176 TYR A CA 1
ATOM 1438 C C . TYR A 1 176 ? -3.225 18.183 -7.777 1.00 80.12 176 TYR A C 1
ATOM 1440 O O . TYR A 1 176 ? -4.144 17.654 -8.406 1.00 80.12 176 TYR A O 1
ATOM 1448 N N . VAL A 1 177 ? -2.818 17.754 -6.588 1.00 84.06 177 VAL A N 1
ATOM 1449 C CA . VAL A 1 177 ? -3.368 16.568 -5.930 1.00 84.06 177 VAL A CA 1
ATOM 1450 C C . VAL A 1 177 ? -3.594 16.826 -4.446 1.00 84.06 177 VAL A C 1
ATOM 1452 O O . VAL A 1 177 ? -2.901 17.630 -3.829 1.00 84.06 177 VAL A O 1
ATOM 1455 N N . ASP A 1 178 ? -4.557 16.108 -3.880 1.00 88.88 178 ASP A N 1
ATOM 1456 C CA . ASP A 1 178 ? -4.987 16.233 -2.489 1.00 88.88 178 ASP A CA 1
ATOM 1457 C C . ASP A 1 178 ? -5.231 14.845 -1.857 1.00 88.88 178 ASP A C 1
ATOM 1459 O O . ASP A 1 178 ? -4.992 13.799 -2.480 1.00 88.88 178 ASP A O 1
ATOM 1463 N N . ASN A 1 179 ? -5.719 14.817 -0.614 1.00 91.69 179 ASN A N 1
ATOM 1464 C CA . ASN A 1 179 ? -5.968 13.582 0.135 1.00 91.69 179 ASN A CA 1
ATOM 1465 C C . ASN A 1 179 ? -7.017 12.661 -0.514 1.00 91.69 179 ASN A C 1
ATOM 1467 O O . ASN A 1 179 ? -7.051 11.464 -0.221 1.00 91.69 179 ASN A O 1
ATOM 1471 N N . ARG A 1 180 ? -7.848 13.146 -1.444 1.00 90.94 180 ARG A N 1
ATOM 1472 C CA . ARG A 1 180 ? -8.830 12.321 -2.169 1.00 90.94 180 ARG A CA 1
ATOM 1473 C C . ARG A 1 180 ? -8.173 11.359 -3.144 1.00 90.94 180 ARG A C 1
ATOM 1475 O O . ARG A 1 180 ? -8.771 10.337 -3.479 1.00 90.94 180 ARG A O 1
ATOM 1482 N N . MET A 1 181 ? -6.955 11.673 -3.584 1.00 87.31 181 MET A N 1
ATOM 1483 C CA . MET A 1 181 ? -6.187 10.880 -4.544 1.00 87.31 181 MET A CA 1
ATOM 1484 C C . MET A 1 181 ? -5.183 9.937 -3.875 1.00 87.31 181 MET A C 1
ATOM 1486 O O . MET A 1 181 ? -4.596 9.102 -4.554 1.00 87.31 181 MET A O 1
ATOM 1490 N N . VAL A 1 182 ? -4.989 10.010 -2.558 1.00 87.19 182 VAL A N 1
ATOM 1491 C CA . VAL A 1 182 ? -4.009 9.167 -1.857 1.00 87.19 182 VAL A CA 1
ATOM 1492 C C . VAL A 1 182 ? -4.496 7.715 -1.772 1.00 87.19 182 VAL A C 1
ATOM 1494 O O . VAL A 1 182 ? -5.608 7.419 -1.324 1.00 87.19 182 VAL A O 1
ATOM 1497 N N . VAL A 1 183 ? -3.660 6.769 -2.174 1.00 85.94 183 VAL A N 1
ATOM 1498 C CA . VAL A 1 183 ? -3.869 5.339 -1.945 1.00 85.94 183 VAL A CA 1
ATOM 1499 C C . VAL A 1 183 ? -3.477 5.019 -0.494 1.00 85.94 183 VAL A C 1
ATOM 1501 O O . VAL A 1 183 ? -2.400 5.441 -0.063 1.00 85.94 183 VAL A O 1
ATOM 1504 N N . PRO A 1 184 ? -4.319 4.303 0.277 1.00 87.44 184 PRO A N 1
ATOM 1505 C CA . PRO A 1 184 ? -3.995 3.947 1.655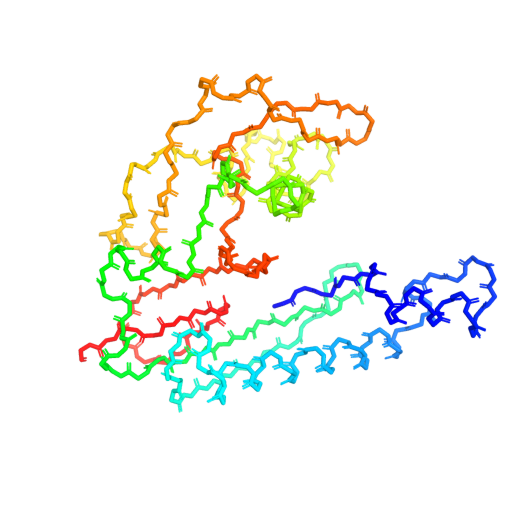 1.00 87.44 184 PRO A CA 1
ATOM 1506 C C . PRO A 1 184 ? -2.666 3.182 1.766 1.00 87.44 184 PRO A C 1
ATOM 1508 O O . PRO A 1 184 ? -2.361 2.304 0.953 1.00 87.44 184 PRO A O 1
ATOM 1511 N N . HIS A 1 185 ? -1.850 3.554 2.748 1.00 80.50 185 HIS A N 1
ATOM 1512 C CA . HIS A 1 185 ? -0.503 3.021 2.947 1.00 80.50 185 HIS A CA 1
ATOM 1513 C C . HIS A 1 185 ? -0.070 3.134 4.406 1.00 80.50 185 HIS A C 1
ATOM 1515 O O . HIS A 1 185 ? -0.709 3.829 5.197 1.00 80.50 185 HIS A O 1
ATOM 1521 N N . ASN A 1 186 ? 1.026 2.465 4.763 1.00 81.94 186 ASN A N 1
ATOM 1522 C CA . ASN A 1 186 ? 1.594 2.601 6.100 1.00 81.94 186 ASN A CA 1
ATOM 1523 C C . ASN A 1 186 ? 2.350 3.937 6.258 1.00 81.94 186 ASN A C 1
ATOM 1525 O O . ASN A 1 186 ? 3.171 4.280 5.404 1.00 81.94 186 ASN A O 1
ATOM 1529 N N . PRO A 1 187 ? 2.085 4.708 7.331 1.00 78.31 187 PRO A N 1
ATOM 1530 C CA . PRO A 1 187 ? 2.674 6.035 7.526 1.00 78.31 187 PRO A CA 1
ATOM 1531 C C . PRO A 1 187 ? 4.188 6.015 7.794 1.00 78.31 187 PRO A C 1
ATOM 1533 O O . PRO A 1 187 ? 4.855 7.018 7.558 1.00 78.31 187 PRO A O 1
ATOM 1536 N N . TYR A 1 188 ? 4.737 4.897 8.275 1.00 72.81 188 TYR A N 1
ATOM 1537 C CA . TYR A 1 188 ? 6.153 4.737 8.630 1.00 72.81 188 TYR A CA 1
ATOM 1538 C C . TYR A 1 188 ? 6.960 4.031 7.542 1.00 72.81 188 TYR A C 1
ATOM 1540 O O . TYR A 1 188 ? 8.152 4.277 7.375 1.00 72.81 188 TYR A O 1
ATOM 1548 N N . GLN A 1 189 ? 6.309 3.151 6.789 1.00 65.94 189 GLN A N 1
ATOM 1549 C CA . GLN A 1 189 ? 6.880 2.496 5.625 1.00 65.94 189 GLN A CA 1
ATOM 1550 C C . GLN A 1 189 ? 5.871 2.626 4.500 1.00 65.94 189 GLN A C 1
ATOM 1552 O O . GLN A 1 189 ? 4.822 2.001 4.586 1.00 65.94 189 GLN A O 1
ATOM 1557 N N . PRO A 1 190 ? 6.137 3.394 3.440 1.00 56.12 190 PRO A N 1
ATOM 1558 C CA . PRO A 1 190 ? 5.136 3.666 2.420 1.00 56.12 190 PRO A CA 1
ATOM 1559 C C . PRO A 1 190 ? 4.982 2.466 1.469 1.00 56.12 190 PRO A C 1
ATOM 1561 O O . PRO A 1 190 ? 5.328 2.488 0.292 1.00 56.12 190 PRO A O 1
ATOM 1564 N N . ILE A 1 191 ? 4.469 1.377 2.025 1.00 56.56 191 ILE A N 1
ATOM 1565 C CA . ILE A 1 191 ? 3.994 0.175 1.369 1.00 56.56 191 ILE A CA 1
ATOM 1566 C C . ILE A 1 191 ? 2.464 0.319 1.332 1.00 56.56 191 ILE A C 1
ATOM 1568 O O . ILE A 1 191 ? 1.864 0.620 2.368 1.00 56.56 191 ILE A O 1
ATOM 1572 N N . PRO A 1 192 ? 1.809 0.128 0.174 1.00 49.56 192 PRO A N 1
ATOM 1573 C CA . PRO A 1 192 ? 0.350 0.157 0.099 1.00 49.56 192 PRO A CA 1
ATOM 1574 C C . PRO A 1 192 ? -0.279 -0.908 1.014 1.00 49.56 192 PRO A C 1
ATOM 1576 O O . PRO A 1 192 ? 0.109 -2.076 0.926 1.00 49.56 192 PRO A O 1
ATOM 1579 N N . LEU A 1 193 ? -1.254 -0.517 1.844 1.00 50.41 193 LEU A N 1
ATOM 1580 C CA . LEU A 1 193 ? -1.969 -1.379 2.803 1.00 50.41 193 LEU A CA 1
ATOM 1581 C C . LEU A 1 193 ? -3.489 -1.204 2.663 1.00 50.41 193 LEU A C 1
ATOM 1583 O O . LEU A 1 193 ? -3.941 -0.091 2.426 1.00 50.41 193 LEU A O 1
ATOM 1587 N N . ASN A 1 194 ? -4.280 -2.265 2.860 1.00 42.16 194 ASN A N 1
ATOM 1588 C CA . ASN A 1 194 ? -5.745 -2.196 2.996 1.00 42.16 194 ASN A CA 1
ATOM 1589 C C . ASN A 1 194 ? -6.204 -3.170 4.105 1.00 42.16 194 ASN A C 1
ATOM 1591 O O . ASN A 1 194 ? -5.703 -4.282 4.133 1.00 42.16 194 ASN A O 1
ATOM 1595 N N . LEU A 1 195 ? -7.166 -2.798 4.965 1.00 39.00 195 LEU A N 1
ATOM 1596 C CA . LEU A 1 195 ? -7.754 -3.623 6.045 1.00 39.00 195 LEU A CA 1
ATOM 1597 C C . LEU A 1 195 ? -9.234 -3.970 5.759 1.00 39.00 195 LEU A C 1
ATOM 1599 O O . LEU A 1 195 ? -9.973 -3.078 5.347 1.00 39.00 195 LEU A O 1
ATOM 1603 N N . PHE A 1 196 ? -9.695 -5.209 6.007 1.00 33.94 196 PHE A N 1
ATOM 1604 C CA . PHE A 1 196 ? -11.118 -5.617 5.908 1.00 33.94 196 PHE A CA 1
ATOM 1605 C C . PHE A 1 196 ? -11.651 -6.220 7.232 1.00 33.94 196 PHE A C 1
ATOM 1607 O O . PHE A 1 196 ? -10.879 -6.741 8.039 1.00 33.94 196 PHE A O 1
ATOM 1614 N N . GLY A 1 197 ? -12.985 -6.238 7.427 1.00 26.86 197 GLY A N 1
ATOM 1615 C CA . GLY A 1 197 ? -13.662 -6.987 8.502 1.00 26.86 197 GLY A CA 1
ATOM 1616 C C . GLY A 1 197 ? -15.054 -7.550 8.132 1.00 26.86 197 GLY A C 1
ATOM 1617 O O . GLY A 1 197 ? -15.826 -6.885 7.457 1.00 26.86 197 GLY A O 1
ATOM 1618 N N . GLY A 1 198 ? -15.392 -8.769 8.608 1.00 22.58 198 GLY A N 1
ATOM 1619 C CA . GLY A 1 198 ? -16.750 -9.382 8.555 1.00 22.58 198 GLY A CA 1
ATOM 1620 C C . GLY A 1 198 ? -16.755 -10.930 8.604 1.00 22.58 198 GLY A C 1
ATOM 1621 O O . GLY A 1 198 ? -16.185 -11.559 7.734 1.00 22.58 198 GLY A O 1
ATOM 1622 N N . ARG A 1 199 ? -16.948 -11.550 9.783 1.00 23.89 199 ARG A N 1
ATOM 1623 C CA . ARG A 1 199 ? -17.952 -12.546 10.273 1.00 23.89 199 ARG A CA 1
ATOM 1624 C C . ARG A 1 199 ? -18.013 -13.870 9.475 1.00 23.89 199 ARG A C 1
ATOM 1626 O O . ARG A 1 199 ? -18.468 -13.893 8.349 1.00 23.89 199 ARG A O 1
ATOM 1633 N N . GLN A 1 200 ? -17.669 -14.942 10.204 1.00 23.00 200 GLN A N 1
ATOM 1634 C CA . GLN A 1 200 ? -17.754 -16.379 9.902 1.00 23.00 200 GLN A CA 1
ATOM 1635 C C . GLN A 1 200 ? -16.768 -16.954 8.865 1.00 23.00 200 GLN A C 1
ATOM 1637 O O . GLN A 1 200 ? -16.757 -16.582 7.704 1.00 23.00 200 GLN A O 1
ATOM 1642 N N . ASN A 1 201 ? -15.978 -17.923 9.345 1.00 23.00 201 ASN A N 1
ATOM 1643 C CA . ASN A 1 201 ? -15.256 -18.965 8.607 1.00 23.00 201 ASN A CA 1
ATOM 1644 C C . ASN A 1 201 ? -14.256 -18.528 7.522 1.00 23.00 201 ASN A C 1
ATOM 1646 O O . ASN A 1 201 ? -14.549 -18.613 6.339 1.00 23.00 201 ASN A O 1
ATOM 1650 N N . CYS A 1 202 ? -13.026 -18.244 7.977 1.00 25.30 202 CYS A N 1
ATOM 1651 C CA . CYS A 1 202 ? -11.759 -18.225 7.225 1.00 25.30 202 CYS A CA 1
ATOM 1652 C C . CYS A 1 202 ? -11.644 -17.274 6.006 1.00 25.30 202 CYS A C 1
ATOM 1654 O O . CYS A 1 202 ? -12.553 -17.145 5.198 1.00 25.30 202 CYS A O 1
ATOM 1656 N N . ARG A 1 203 ? -10.396 -16.813 5.762 1.00 24.50 203 ARG A N 1
ATOM 1657 C CA . ARG A 1 203 ? -9.893 -16.166 4.517 1.00 24.50 203 ARG A CA 1
ATOM 1658 C C . ARG A 1 203 ? -10.320 -14.676 4.418 1.00 24.50 203 ARG A C 1
ATOM 1660 O O . ARG A 1 203 ? -11.427 -14.350 4.798 1.00 24.50 203 ARG A O 1
ATOM 1667 N N . VAL A 1 204 ? -9.557 -13.668 3.989 1.00 25.92 204 VAL A N 1
ATOM 1668 C CA . VAL A 1 204 ? -8.333 -13.496 3.189 1.00 25.92 204 VAL A CA 1
ATOM 1669 C C . VAL A 1 204 ? -7.728 -12.140 3.596 1.00 25.92 204 VAL A C 1
ATOM 1671 O O . VAL A 1 204 ? -8.537 -11.251 3.756 1.00 25.92 204 VAL A O 1
ATOM 1674 N N . PHE A 1 205 ? -6.404 -11.935 3.695 1.00 32.72 205 PHE A N 1
ATOM 1675 C CA . PHE A 1 205 ? -5.772 -10.646 4.033 1.00 32.72 205 PHE A CA 1
ATOM 1676 C C . PHE A 1 205 ? -4.758 -10.021 3.002 1.00 32.72 205 PHE A C 1
ATOM 1678 O O . PHE A 1 205 ? -3.684 -10.527 2.788 1.00 32.72 205 PHE A O 1
ATOM 1685 N N . ARG A 1 206 ? -4.964 -8.873 2.351 1.00 35.81 206 ARG A N 1
ATOM 1686 C CA . ARG A 1 206 ? -3.913 -8.098 1.635 1.00 35.81 206 ARG A CA 1
ATOM 1687 C C . ARG A 1 206 ? -3.241 -7.110 2.607 1.00 35.81 206 ARG A C 1
ATOM 1689 O O . ARG A 1 206 ? -3.574 -5.937 2.606 1.00 35.81 206 ARG A O 1
ATOM 1696 N N . ILE A 1 207 ? -2.305 -7.610 3.421 1.00 38.78 207 ILE A N 1
ATOM 1697 C CA . ILE A 1 207 ? -1.915 -7.122 4.765 1.00 38.78 207 ILE A CA 1
ATOM 1698 C C . ILE A 1 207 ? -3.114 -6.502 5.452 1.00 38.78 207 ILE A C 1
ATOM 1700 O O . ILE A 1 207 ? -3.236 -5.294 5.636 1.00 38.78 207 ILE A O 1
ATOM 1704 N N . GLU A 1 208 ? -4.025 -7.384 5.785 1.00 37.50 208 GLU A N 1
ATOM 1705 C CA . GLU A 1 208 ? -5.149 -7.051 6.619 1.00 37.50 208 GLU A CA 1
ATOM 1706 C C . GLU A 1 208 ? -4.867 -7.687 8.006 1.00 37.50 208 GLU A C 1
ATOM 1708 O O . GLU A 1 208 ? -4.054 -8.608 8.095 1.00 37.50 208 GLU A O 1
ATOM 1713 N N . ALA A 1 209 ? -5.445 -7.148 9.084 1.00 30.84 209 ALA A N 1
ATOM 1714 C CA . ALA A 1 209 ? -5.137 -7.457 10.484 1.00 30.84 209 ALA A CA 1
ATOM 1715 C C . ALA A 1 209 ? -6.448 -7.797 11.233 1.00 30.84 209 ALA A C 1
ATOM 1717 O O . ALA A 1 209 ? -7.377 -6.991 11.239 1.00 30.84 209 ALA A O 1
ATOM 1718 N N . LEU A 1 210 ? -6.609 -9.044 11.718 1.00 28.66 210 LEU A N 1
ATOM 1719 C CA . LEU A 1 210 ? -7.934 -9.649 12.005 1.00 28.66 210 LEU A CA 1
ATOM 1720 C C . LEU A 1 210 ? -8.379 -9.247 13.387 1.00 28.66 210 LEU A C 1
ATOM 1722 O O . LEU A 1 210 ? -7.650 -9.408 14.357 1.00 28.66 210 LEU A O 1
ATOM 1726 N N . VAL A 1 211 ? -9.630 -8.814 13.461 1.00 24.59 211 VAL A N 1
ATOM 1727 C CA . VAL A 1 211 ? -10.252 -8.261 14.647 1.00 24.59 211 VAL A CA 1
ATOM 1728 C C . VAL A 1 211 ? -11.597 -8.934 14.898 1.00 24.59 211 VAL A C 1
ATOM 1730 O O . VAL A 1 211 ? -12.579 -8.551 14.276 1.00 24.59 211 VAL A O 1
ATOM 1733 N N .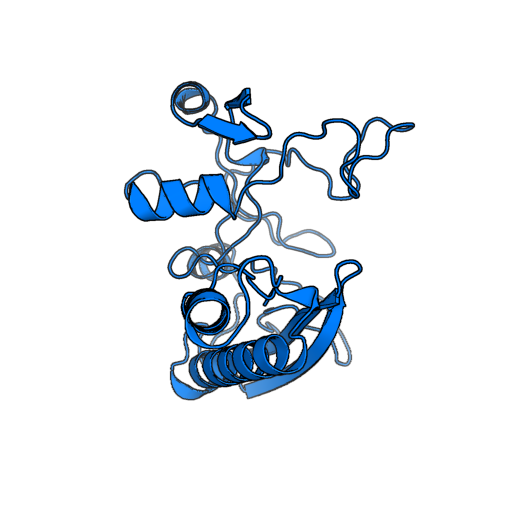 LYS A 1 212 ? -11.663 -9.941 15.780 1.00 25.64 212 LYS A N 1
ATOM 1734 C CA . LYS A 1 212 ? -12.900 -10.440 16.415 1.00 25.64 212 LYS A CA 1
ATOM 1735 C C . LYS A 1 212 ? -12.759 -10.903 17.872 1.00 25.64 212 LYS A C 1
ATOM 1737 O O . LYS A 1 212 ? -11.913 -11.738 18.165 1.00 25.64 212 LYS A O 1
ATOM 1742 N N . SER A 1 213 ? -13.621 -10.341 18.712 1.00 27.45 213 SER A N 1
ATOM 1743 C CA . SER A 1 213 ? -14.215 -10.921 19.926 1.00 27.45 213 SER A CA 1
ATOM 1744 C C . SER A 1 213 ? -14.226 -12.445 19.986 1.00 27.45 213 SER A C 1
ATOM 1746 O O . SER A 1 213 ? -14.680 -13.033 18.972 1.00 27.45 213 SER A O 1
#

Organism: NCBI:txid931172

Sequence (213 aa):
MTCNPRWTEITHALKKYFIKGTTVNDIPMIVTDIFETKVKQLIKDLMENNVLGPIVDYVYTIEFQKRGLPHAHILAALRTDCKLLQPKDVDRFITAELSDKDSSLRYYQLRHMMHGSHVDGLMCWDAEKKVCSKNFPKSFCEETDMTGDGFPRYRRRDNTDKMYAYHARHNGMVHYVDNRMVVPHNPYQPIPLNLFGGRQNCRVFRIEALVKS

Secondary structure (DSSP, 8-state):
-B--TT-HHHHHHHHHHS-TT--TTT-HHHHHHHHHHHHHHHHHHHHTS-BTB-EEEEEEEEEE-TTS-EEEEEEEEEPTTS---SHHHHHTT-B-S--SS-HHHHHHHHHHSBPPP--TT-TTEETTTTEETT-PSPPPBSS-B--SSSS-B--B---STTTTT-EEEETTEEEE--GGGBPPB-SSS--B-------SS----SS-B----

pLDDT: mean 76.0, std 17.97, range [22.58, 95.56]